Protein AF-A0A1B3WM74-F1 (afdb_monomer_lite)

Structure (mmCIF, N/CA/C/O backbone):
data_AF-A0A1B3WM74-F1
#
_entry.id   AF-A0A1B3WM74-F1
#
loop_
_atom_site.group_PDB
_atom_site.id
_atom_site.type_symbol
_atom_site.label_atom_id
_atom_site.label_alt_id
_atom_site.label_comp_id
_atom_site.label_asym_id
_atom_site.label_entity_id
_atom_site.label_seq_id
_atom_site.pdbx_PDB_ins_code
_atom_site.Cartn_x
_atom_site.Cartn_y
_atom_site.Cartn_z
_atom_site.occupancy
_atom_site.B_iso_or_equiv
_atom_site.auth_seq_id
_atom_site.auth_comp_id
_atom_site.auth_asym_id
_atom_site.auth_atom_id
_atom_site.pdbx_PDB_model_num
ATOM 1 N N . MET A 1 1 ? -15.294 32.396 21.008 1.00 38.84 1 MET A N 1
ATOM 2 C CA . MET A 1 1 ? -13.975 31.890 20.583 1.00 38.84 1 MET A CA 1
ATOM 3 C C . MET A 1 1 ? -13.279 31.345 21.816 1.00 38.84 1 MET A C 1
ATOM 5 O O . MET A 1 1 ? -12.857 32.145 22.638 1.00 38.84 1 MET A O 1
ATOM 9 N N . SER A 1 2 ? -13.245 30.025 21.987 1.00 45.03 2 SER A N 1
ATOM 10 C CA . SER A 1 2 ? -12.490 29.384 23.071 1.00 45.03 2 SER A CA 1
ATOM 11 C C . SER A 1 2 ? -11.031 29.234 22.641 1.00 45.03 2 SER A C 1
ATOM 13 O O . SER A 1 2 ? -10.764 28.888 21.490 1.00 45.03 2 SER A O 1
ATOM 15 N N . ASN A 1 3 ? -10.113 29.586 23.538 1.00 45.72 3 ASN A N 1
ATOM 16 C CA . ASN A 1 3 ? -8.674 29.625 23.302 1.00 45.72 3 ASN A CA 1
ATOM 17 C C . ASN A 1 3 ? -8.126 28.192 23.105 1.00 45.72 3 ASN A C 1
ATOM 19 O O . ASN A 1 3 ? -8.362 27.359 23.979 1.00 45.72 3 ASN A O 1
ATOM 23 N N . PRO A 1 4 ? -7.413 27.875 22.006 1.00 51.97 4 PRO A N 1
ATOM 24 C CA . PRO A 1 4 ? -6.897 26.524 21.741 1.00 51.97 4 PRO A CA 1
ATOM 25 C C . PRO A 1 4 ? -5.855 26.026 22.761 1.00 51.97 4 PRO A C 1
ATOM 27 O O . PRO A 1 4 ? -5.584 24.828 22.815 1.00 51.97 4 PRO A O 1
ATOM 30 N N . ASP A 1 5 ? -5.305 26.911 23.598 1.00 52.06 5 ASP A N 1
ATOM 31 C CA . ASP A 1 5 ? -4.321 26.534 24.620 1.00 52.06 5 ASP A CA 1
ATOM 32 C C . ASP A 1 5 ? -4.945 25.886 25.870 1.00 52.06 5 ASP A C 1
ATOM 34 O O . ASP A 1 5 ? -4.265 25.122 26.554 1.00 52.06 5 ASP A O 1
ATOM 38 N N . ASP A 1 6 ? -6.234 26.109 26.153 1.00 50.81 6 ASP A N 1
ATOM 39 C CA . ASP A 1 6 ? -6.876 25.621 27.390 1.00 50.81 6 ASP A CA 1
ATOM 40 C C . ASP A 1 6 ? -7.135 24.103 27.343 1.00 50.81 6 ASP A C 1
ATOM 42 O O . ASP A 1 6 ? -6.932 23.371 28.310 1.00 50.81 6 ASP A O 1
ATOM 46 N N . THR A 1 7 ? -7.442 23.583 26.151 1.00 49.72 7 THR A N 1
ATOM 47 C CA . THR A 1 7 ? -7.632 22.143 25.915 1.00 49.72 7 THR A CA 1
ATOM 48 C C . THR A 1 7 ? -6.342 21.328 26.039 1.00 49.72 7 THR A C 1
ATOM 50 O O . THR A 1 7 ? -6.391 20.108 26.162 1.00 49.72 7 THR A O 1
ATOM 53 N N . SER A 1 8 ? -5.170 21.966 25.991 1.00 46.38 8 SER A N 1
ATOM 54 C CA . SER A 1 8 ? -3.880 21.268 26.089 1.00 46.38 8 SER A CA 1
ATOM 55 C C . SER A 1 8 ? -3.457 20.982 27.535 1.00 46.38 8 SER A C 1
ATOM 57 O O . SER A 1 8 ? -2.720 20.028 27.787 1.00 46.38 8 SER A O 1
ATOM 59 N N . LEU A 1 9 ? -3.946 21.782 28.487 1.00 45.50 9 LEU A N 1
ATOM 60 C CA . LEU A 1 9 ? -3.628 21.650 29.908 1.00 45.50 9 LEU A CA 1
ATOM 61 C C . LEU A 1 9 ? -4.548 20.633 30.590 1.00 45.50 9 LEU A C 1
ATOM 63 O O . LEU A 1 9 ? -4.068 19.787 31.340 1.00 45.50 9 LEU A O 1
ATOM 67 N N . GLU A 1 10 ? -5.833 20.631 30.234 1.00 45.88 10 GLU A N 1
ATOM 68 C CA . GLU A 1 10 ? -6.819 19.670 30.745 1.00 45.88 10 GLU A CA 1
ATOM 69 C C . GLU A 1 10 ? -6.509 18.231 30.291 1.00 45.88 10 GLU A C 1
ATOM 71 O O . GLU A 1 10 ? -6.554 17.288 31.081 1.00 45.88 10 GLU A O 1
ATOM 76 N N . ASN A 1 11 ? -6.046 18.062 29.047 1.00 45.22 11 ASN A N 1
ATOM 77 C CA . ASN A 1 11 ? -5.602 16.759 28.545 1.00 45.22 11 ASN A CA 1
ATOM 78 C C . ASN A 1 11 ? -4.316 16.255 29.222 1.00 45.22 11 ASN A C 1
ATOM 80 O O . ASN A 1 11 ? -4.086 15.050 29.262 1.00 45.22 11 ASN A O 1
ATOM 84 N N . LYS A 1 12 ? -3.489 17.142 29.789 1.00 46.19 12 LYS A N 1
ATOM 85 C CA . LYS A 1 12 ? -2.247 16.764 30.481 1.00 46.19 12 LYS A CA 1
ATOM 86 C C . LYS A 1 12 ? -2.500 16.265 31.908 1.00 46.19 12 LYS A C 1
ATOM 88 O O . LYS A 1 12 ? -1.757 15.415 32.397 1.00 46.19 12 LYS A O 1
ATOM 93 N N . GLU A 1 13 ? -3.541 16.766 32.572 1.00 43.00 13 GLU A N 1
ATOM 94 C CA . GLU A 1 13 ? -3.947 16.284 33.898 1.00 43.00 13 GLU A CA 1
ATOM 95 C C . GLU A 1 13 ? -4.662 14.929 33.821 1.00 43.00 13 GLU A C 1
ATOM 97 O O . GLU A 1 13 ? -4.370 14.044 34.630 1.00 43.00 13 GLU A O 1
ATOM 102 N N . ILE A 1 14 ? -5.501 14.711 32.804 1.00 43.38 14 ILE A N 1
ATOM 103 C CA . ILE A 1 14 ? -6.187 13.425 32.584 1.00 43.38 14 ILE A CA 1
ATOM 104 C C . ILE A 1 14 ? -5.178 12.305 32.266 1.00 43.38 14 ILE A C 1
ATOM 106 O O . ILE A 1 14 ? -5.289 11.198 32.796 1.00 43.38 14 ILE A O 1
ATOM 110 N N . ASP A 1 15 ? -4.135 12.607 31.489 1.00 43.66 15 ASP A N 1
ATOM 111 C CA . ASP A 1 15 ? -3.072 11.652 31.136 1.00 43.66 15 ASP A CA 1
ATOM 112 C C . ASP A 1 15 ? -2.191 11.270 32.345 1.00 43.66 15 ASP A C 1
ATOM 114 O O . ASP A 1 15 ? -1.620 10.183 32.420 1.00 43.66 15 ASP A O 1
ATOM 118 N N . SER A 1 16 ? -2.125 12.141 33.359 1.00 46.03 16 SER A N 1
ATOM 119 C CA . SER A 1 16 ? -1.359 11.879 34.582 1.00 46.03 16 SER A CA 1
ATOM 120 C C . SER A 1 16 ? -2.060 10.926 35.557 1.00 46.03 16 SER A C 1
ATOM 122 O O . SER A 1 16 ? -1.373 10.222 36.302 1.00 46.03 16 SER A O 1
ATOM 124 N N . GLN A 1 17 ? -3.398 10.872 35.529 1.00 43.09 17 GLN A N 1
ATOM 125 C CA . GLN A 1 17 ? -4.204 9.990 36.380 1.00 43.09 17 GLN A CA 1
ATOM 126 C C . GLN A 1 17 ? -4.483 8.623 35.748 1.00 43.09 17 GLN A C 1
ATOM 128 O O . GLN A 1 17 ? -4.789 7.678 36.470 1.00 43.09 17 GLN A O 1
ATOM 133 N N . ASN A 1 18 ? -4.331 8.489 34.428 1.00 44.00 18 ASN A N 1
ATOM 134 C CA . ASN A 1 18 ? -4.555 7.231 33.717 1.00 44.00 18 ASN A CA 1
ATOM 135 C C . ASN A 1 18 ? -3.256 6.470 33.400 1.00 44.00 18 ASN A C 1
ATOM 137 O O . ASN A 1 18 ? -3.197 5.710 32.432 1.00 44.00 18 ASN A O 1
ATOM 141 N N . ARG A 1 19 ? -2.205 6.651 34.216 1.00 41.62 19 ARG A N 1
ATOM 142 C CA . ARG A 1 19 ? -1.021 5.787 34.155 1.00 41.62 19 ARG A CA 1
ATOM 143 C C . ARG A 1 19 ? -1.428 4.373 34.541 1.00 41.62 19 ARG A C 1
ATOM 145 O O . ARG A 1 19 ? -1.482 4.010 35.714 1.00 41.62 19 ARG A O 1
ATOM 152 N N . ILE A 1 20 ? -1.696 3.563 33.529 1.00 49.16 20 ILE A N 1
ATOM 153 C CA . ILE A 1 20 ? -1.622 2.115 33.63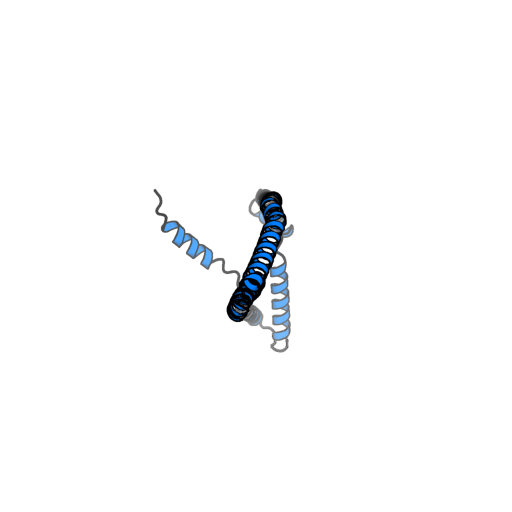9 1.00 49.16 20 ILE A CA 1
ATOM 154 C C . ILE A 1 20 ? -0.220 1.825 34.192 1.00 49.16 20 ILE A C 1
ATOM 156 O O . ILE A 1 20 ? 0.774 2.229 33.601 1.00 49.16 20 ILE A O 1
ATOM 160 N N . PHE A 1 21 ? -0.144 1.238 35.391 1.00 48.78 21 PHE A N 1
ATOM 161 C CA . PHE A 1 21 ? 1.123 0.931 36.062 1.00 48.78 21 PHE A CA 1
ATOM 162 C C . PHE A 1 21 ? 1.968 0.029 35.149 1.00 48.78 21 PHE A C 1
ATOM 164 O O . PHE A 1 21 ? 1.698 -1.166 35.054 1.00 48.78 21 PHE A O 1
ATOM 171 N N . ASP A 1 22 ? 2.931 0.588 34.426 1.00 54.16 22 ASP A N 1
ATOM 172 C CA . ASP A 1 22 ? 3.646 -0.104 33.343 1.00 54.16 22 ASP A CA 1
ATOM 173 C C . ASP A 1 22 ? 4.976 -0.727 33.789 1.00 54.16 22 ASP A C 1
ATOM 175 O O . ASP A 1 22 ? 5.693 -1.298 32.970 1.00 54.16 22 ASP A O 1
ATOM 179 N N . SER A 1 23 ? 5.324 -0.655 35.079 1.00 58.09 23 SER A N 1
ATOM 180 C CA . SER A 1 23 ? 6.589 -1.196 35.577 1.00 58.09 23 SER A CA 1
ATOM 181 C C . SER A 1 23 ? 6.401 -2.435 36.460 1.00 58.09 23 SER A C 1
ATOM 183 O O . SER A 1 23 ? 5.733 -2.406 37.495 1.00 58.09 23 SER A O 1
ATOM 185 N N . ASP A 1 24 ? 7.061 -3.534 36.081 1.00 58.72 24 ASP A N 1
ATOM 186 C CA . ASP A 1 24 ? 7.192 -4.753 36.899 1.00 58.72 24 ASP A CA 1
ATOM 187 C C . ASP A 1 24 ? 7.786 -4.446 38.294 1.00 58.72 24 ASP A C 1
ATOM 189 O O . ASP A 1 24 ? 7.518 -5.134 39.285 1.00 58.72 24 ASP A O 1
ATOM 193 N N . THR A 1 25 ? 8.557 -3.359 38.383 1.00 59.78 25 THR A N 1
ATOM 194 C CA . THR A 1 25 ? 9.158 -2.814 39.604 1.00 59.78 25 THR A CA 1
ATOM 195 C C . THR A 1 25 ? 8.114 -2.289 40.594 1.00 59.78 25 THR A C 1
ATOM 197 O O . THR A 1 25 ? 8.196 -2.597 41.781 1.00 59.78 25 THR A O 1
ATOM 200 N N . GLU A 1 26 ? 7.107 -1.541 40.136 1.00 65.12 26 GLU A N 1
ATOM 201 C CA . GLU A 1 26 ? 6.043 -1.009 41.004 1.00 65.12 26 GLU A CA 1
ATOM 202 C C . GLU A 1 26 ? 5.050 -2.098 41.431 1.00 65.12 26 GLU A C 1
ATOM 204 O O . GLU A 1 26 ? 4.520 -2.058 42.539 1.00 65.12 26 GLU A O 1
ATOM 209 N N . LEU A 1 27 ? 4.843 -3.121 40.595 1.00 60.53 27 LEU A N 1
ATOM 210 C CA . LEU A 1 27 ? 4.038 -4.295 40.954 1.00 60.53 27 LEU A CA 1
ATOM 211 C C . LEU A 1 27 ? 4.694 -5.130 42.051 1.00 60.53 27 LEU A C 1
ATOM 213 O O . LEU A 1 27 ? 4.004 -5.626 42.941 1.00 60.53 27 LEU A O 1
ATOM 217 N N . SER A 1 28 ? 6.020 -5.256 42.003 1.00 63.22 28 SER A N 1
ATOM 218 C CA . SER A 1 28 ? 6.793 -5.925 43.049 1.00 63.22 28 SER A CA 1
ATOM 219 C C . SER A 1 28 ? 6.679 -5.167 44.374 1.00 63.22 28 SER A C 1
ATOM 221 O O . SER A 1 28 ? 6.413 -5.778 45.403 1.00 63.22 28 SER A O 1
ATOM 223 N N . GLN A 1 29 ? 6.761 -3.832 44.333 1.00 68.12 29 GLN A N 1
ATOM 224 C CA . GLN A 1 29 ? 6.599 -2.970 45.510 1.00 68.12 29 GLN A CA 1
ATOM 225 C C . GLN A 1 29 ? 5.179 -3.019 46.090 1.00 68.12 29 GLN A C 1
ATOM 227 O O . GLN A 1 29 ? 5.012 -3.061 47.306 1.00 68.12 29 GLN A O 1
ATOM 232 N N . LEU A 1 30 ? 4.148 -3.054 45.240 1.00 67.50 30 LEU A N 1
ATOM 233 C CA . LEU A 1 30 ? 2.757 -3.144 45.687 1.00 67.50 30 LEU A CA 1
ATOM 234 C C . LEU A 1 30 ? 2.428 -4.531 46.256 1.00 67.50 30 LEU A C 1
ATOM 236 O O . LEU A 1 30 ? 1.766 -4.632 47.287 1.00 67.50 30 LEU A O 1
ATOM 240 N N . ALA A 1 31 ? 2.905 -5.601 45.614 1.00 64.94 31 ALA A N 1
ATOM 241 C CA . ALA A 1 31 ? 2.748 -6.961 46.121 1.00 64.94 31 ALA A CA 1
ATOM 242 C C . ALA A 1 31 ? 3.469 -7.139 47.464 1.00 64.94 31 ALA A C 1
ATOM 244 O O . ALA A 1 31 ? 2.931 -7.774 48.369 1.00 64.94 31 ALA A O 1
ATOM 245 N N . GLU A 1 32 ? 4.651 -6.543 47.616 1.00 66.31 32 GLU A N 1
ATOM 246 C CA . GLU A 1 32 ? 5.403 -6.554 48.867 1.00 66.31 32 GLU A CA 1
ATOM 247 C C . GLU A 1 32 ? 4.691 -5.763 49.973 1.00 66.31 32 GLU A C 1
ATOM 249 O O . GLU A 1 32 ? 4.545 -6.287 51.075 1.00 66.31 32 GLU A O 1
ATOM 254 N N . ALA A 1 33 ? 4.145 -4.579 49.666 1.00 69.81 33 ALA A N 1
ATOM 255 C CA . ALA A 1 33 ? 3.369 -3.773 50.612 1.00 69.81 33 ALA A CA 1
ATOM 256 C C . ALA A 1 33 ? 2.083 -4.477 51.092 1.00 69.81 33 ALA A C 1
ATOM 258 O O . ALA A 1 33 ? 1.760 -4.430 52.276 1.00 69.81 33 ALA A O 1
ATOM 259 N N . ILE A 1 34 ? 1.371 -5.177 50.200 1.00 67.12 34 ILE A N 1
ATOM 260 C CA . ILE A 1 34 ? 0.170 -5.956 50.558 1.00 67.12 34 ILE A CA 1
ATOM 261 C C . ILE A 1 34 ? 0.531 -7.145 51.457 1.00 67.12 34 ILE A C 1
ATOM 263 O O . ILE A 1 34 ? -0.213 -7.488 52.372 1.00 67.12 34 ILE A O 1
ATOM 267 N N . VAL A 1 35 ? 1.663 -7.801 51.193 1.00 65.75 35 VAL A N 1
ATOM 268 C CA . VAL A 1 35 ? 2.104 -8.974 51.958 1.00 65.75 35 VAL A CA 1
ATOM 269 C C . VAL A 1 35 ? 2.649 -8.589 53.341 1.00 65.75 35 VAL A C 1
ATOM 271 O O . VAL A 1 35 ? 2.560 -9.404 54.259 1.00 65.75 35 VAL A O 1
ATOM 274 N N . ASP A 1 36 ? 3.167 -7.369 53.506 1.00 64.88 36 ASP A N 1
ATOM 275 C CA . ASP A 1 36 ? 3.619 -6.826 54.796 1.00 64.88 36 ASP A CA 1
ATOM 276 C C . ASP A 1 36 ? 2.451 -6.483 55.739 1.00 64.88 36 ASP A C 1
ATOM 278 O O . ASP A 1 36 ? 2.521 -6.774 56.930 1.00 64.88 36 ASP A O 1
ATOM 282 N N . ASP A 1 37 ? 1.341 -5.959 55.205 1.00 64.62 37 ASP A N 1
ATOM 283 C CA . ASP A 1 37 ? 0.141 -5.589 55.983 1.00 64.62 37 ASP A CA 1
ATOM 284 C C . ASP A 1 37 ? -0.650 -6.812 56.509 1.00 64.62 37 ASP A C 1
ATOM 286 O O . ASP A 1 37 ? -1.487 -6.705 57.402 1.00 64.62 37 ASP A O 1
ATOM 290 N N . LEU A 1 38 ? -0.370 -8.011 55.979 1.00 63.91 38 LEU A N 1
ATOM 291 C CA . LEU A 1 38 ? -1.058 -9.268 56.311 1.00 63.91 38 LEU A CA 1
ATOM 292 C C . LEU A 1 38 ? -0.345 -10.133 57.378 1.00 63.91 38 LEU A C 1
ATOM 294 O O . LEU A 1 38 ? -0.780 -11.263 57.607 1.00 63.91 38 LEU A O 1
ATOM 298 N N . ASP A 1 39 ? 0.728 -9.632 58.006 1.00 58.22 39 ASP A N 1
ATOM 299 C CA . ASP A 1 39 ? 1.503 -10.279 59.091 1.00 58.22 39 ASP A CA 1
ATOM 300 C C . ASP A 1 39 ? 1.817 -11.772 58.826 1.00 58.22 39 ASP A C 1
ATOM 302 O O . ASP A 1 39 ? 1.587 -12.672 59.639 1.00 58.22 39 ASP A O 1
ATOM 306 N N . ILE A 1 40 ? 2.279 -12.067 57.605 1.00 58.19 40 ILE A N 1
ATOM 307 C CA . ILE A 1 40 ? 2.492 -13.440 57.129 1.00 58.19 40 ILE A CA 1
ATOM 308 C C . ILE A 1 40 ? 3.902 -13.919 57.526 1.00 58.19 40 ILE A C 1
ATOM 310 O O . ILE A 1 40 ? 4.879 -13.246 57.189 1.00 58.19 40 ILE A O 1
ATOM 314 N N . PRO A 1 41 ? 4.059 -15.103 58.160 1.00 56.47 41 PRO A N 1
ATOM 315 C CA . PRO A 1 41 ? 5.367 -15.624 58.552 1.00 56.47 41 PRO A CA 1
ATOM 316 C C . PRO A 1 41 ? 6.336 -15.744 57.363 1.00 56.47 41 PRO A C 1
ATOM 318 O O . PRO A 1 41 ? 6.005 -16.271 56.295 1.00 56.47 41 PRO A O 1
ATOM 321 N N . THR A 1 42 ? 7.559 -15.259 57.589 1.00 57.00 42 THR A N 1
ATOM 322 C CA . THR A 1 42 ? 8.597 -14.919 56.598 1.00 57.00 42 THR A CA 1
ATOM 323 C C . THR A 1 42 ? 8.999 -16.068 55.666 1.00 57.00 42 THR A C 1
ATOM 325 O O . THR A 1 42 ? 9.477 -15.829 54.560 1.00 57.00 42 THR A O 1
ATOM 328 N N . GLU A 1 43 ? 8.760 -17.318 56.062 1.00 57.97 43 GLU A N 1
ATOM 329 C CA . GLU A 1 43 ? 9.165 -18.520 55.320 1.00 57.97 43 GLU A CA 1
ATOM 330 C C . GLU A 1 43 ? 8.335 -18.760 54.039 1.00 57.97 43 GLU A C 1
ATOM 332 O O . GLU A 1 43 ? 8.796 -19.428 53.117 1.00 57.97 43 GLU A O 1
ATOM 337 N N . SER A 1 44 ? 7.142 -18.155 53.929 1.00 60.03 44 SER A N 1
ATOM 338 C CA . SER A 1 44 ? 6.245 -18.281 52.761 1.00 60.03 44 SER A CA 1
ATOM 339 C C . SER A 1 44 ? 6.017 -16.954 52.013 1.00 60.03 44 SER A C 1
ATOM 341 O O . SER A 1 44 ? 5.247 -16.899 51.053 1.00 60.03 44 SER A O 1
ATOM 343 N N . LYS A 1 45 ? 6.709 -15.873 52.409 1.00 62.94 45 LYS A N 1
ATOM 344 C CA . LYS A 1 45 ? 6.514 -14.517 51.859 1.00 62.94 45 LYS A CA 1
ATOM 345 C C . LYS A 1 45 ? 6.750 -14.478 50.343 1.00 62.94 45 LYS A C 1
ATOM 347 O O . LYS A 1 45 ? 5.872 -14.071 49.588 1.00 62.94 45 LYS A O 1
ATOM 352 N N . ASN A 1 46 ? 7.879 -15.025 49.889 1.00 66.06 46 ASN A N 1
ATOM 353 C CA . ASN A 1 46 ? 8.277 -15.005 48.475 1.00 66.06 46 ASN A CA 1
ATOM 354 C C . ASN A 1 46 ? 7.363 -15.860 47.580 1.00 66.06 46 ASN A C 1
ATOM 356 O O . ASN A 1 46 ? 7.021 -15.447 46.477 1.00 66.06 46 ASN A O 1
ATOM 360 N N . GLN A 1 47 ? 6.894 -17.014 48.070 1.00 67.62 47 GLN A N 1
ATOM 361 C CA . GLN A 1 47 ? 5.959 -17.873 47.327 1.00 67.62 47 GLN A CA 1
ATOM 362 C C . GLN A 1 47 ? 4.587 -17.212 47.151 1.00 67.62 47 GLN A C 1
ATOM 364 O O . GLN A 1 47 ? 3.937 -17.365 46.117 1.00 67.62 47 GLN A O 1
ATOM 369 N N . LYS A 1 48 ? 4.139 -16.458 48.159 1.00 67.25 48 LYS A N 1
ATOM 370 C CA . LYS A 1 48 ? 2.860 -15.748 48.113 1.00 67.25 48 LYS A CA 1
ATOM 371 C C . LYS A 1 48 ? 2.937 -14.486 47.262 1.00 67.25 48 LYS A C 1
ATOM 373 O O . LYS A 1 48 ? 1.998 -14.222 46.519 1.00 67.25 48 LYS A O 1
ATOM 378 N N . ILE A 1 49 ? 4.064 -13.771 47.292 1.00 67.25 49 ILE A N 1
ATOM 379 C CA . ILE A 1 49 ? 4.349 -12.662 46.369 1.00 67.25 49 ILE A CA 1
ATOM 380 C C . ILE A 1 49 ? 4.279 -13.160 44.919 1.00 67.25 49 ILE A C 1
ATOM 382 O O . ILE A 1 49 ? 3.577 -12.561 44.107 1.00 67.25 49 ILE A O 1
ATOM 386 N N . GLU A 1 50 ? 4.886 -14.308 44.602 1.00 68.25 50 GLU A N 1
ATOM 387 C CA . GLU A 1 50 ? 4.772 -14.911 43.266 1.00 68.25 50 GLU A CA 1
ATOM 388 C C . GLU A 1 50 ? 3.326 -15.277 42.896 1.00 68.25 50 GLU A C 1
ATOM 390 O O . GLU A 1 50 ? 2.898 -15.035 41.767 1.00 68.25 50 GLU A O 1
ATOM 395 N N . GLN A 1 51 ? 2.536 -15.821 43.830 1.00 68.50 51 GLN A N 1
ATOM 396 C CA . GLN A 1 51 ? 1.116 -16.113 43.589 1.00 68.50 51 GLN A CA 1
ATOM 397 C C . GLN A 1 51 ? 0.283 -14.848 43.353 1.00 68.50 51 GLN A C 1
ATOM 399 O O . GLN A 1 51 ? -0.591 -14.847 42.481 1.00 68.50 51 GLN A O 1
ATOM 404 N N . VAL A 1 52 ? 0.553 -13.773 44.093 1.00 68.81 52 VAL A N 1
ATOM 405 C CA . VAL A 1 52 ? -0.113 -12.476 43.928 1.00 68.81 52 VAL A CA 1
ATOM 406 C C . VAL A 1 52 ? 0.258 -11.867 42.578 1.00 68.81 52 VAL A C 1
ATOM 408 O O . VAL A 1 52 ? -0.637 -11.515 41.814 1.00 68.81 52 VAL A O 1
ATOM 411 N N . ILE A 1 53 ? 1.542 -11.853 42.210 1.00 67.75 53 ILE A N 1
ATOM 412 C CA . ILE A 1 53 ? 2.010 -11.380 40.896 1.00 67.75 53 ILE A CA 1
ATOM 413 C C . ILE A 1 53 ? 1.401 -12.220 39.764 1.00 67.75 53 ILE A C 1
ATOM 415 O O . ILE A 1 53 ? 0.945 -11.676 38.756 1.00 67.75 53 ILE A O 1
ATOM 419 N N . ARG A 1 54 ? 1.308 -13.544 39.927 1.00 64.62 54 ARG A N 1
ATOM 420 C CA . ARG A 1 54 ? 0.652 -14.431 38.954 1.00 64.62 54 ARG A CA 1
ATOM 421 C C . ARG A 1 54 ? -0.844 -14.140 38.824 1.00 64.62 54 ARG A C 1
ATOM 423 O O . ARG A 1 54 ? -1.377 -14.145 37.722 1.00 64.62 54 ARG A O 1
ATOM 430 N N . THR A 1 55 ? -1.523 -13.855 39.929 1.00 62.19 55 THR A N 1
ATOM 431 C CA . THR A 1 55 ? -2.960 -13.541 39.925 1.00 62.19 55 THR A CA 1
ATOM 432 C C . THR A 1 55 ? -3.229 -12.165 39.303 1.00 62.19 55 THR A C 1
ATOM 434 O O . THR A 1 55 ? -4.150 -12.020 38.501 1.00 62.19 55 THR A O 1
ATOM 437 N N . LEU A 1 56 ? -2.382 -11.174 39.598 1.00 62.22 56 LEU A N 1
ATOM 438 C CA . LEU A 1 56 ? -2.458 -9.817 39.044 1.00 62.22 56 LEU A CA 1
ATOM 439 C C . LEU A 1 56 ? -2.067 -9.753 37.557 1.00 62.22 56 LEU A C 1
ATOM 441 O O . LEU A 1 56 ? -2.640 -8.981 36.789 1.00 62.22 56 LEU A O 1
ATOM 445 N N . SER A 1 57 ? -1.115 -10.578 37.117 1.00 59.59 57 SER A N 1
ATOM 446 C CA . SER A 1 57 ? -0.754 -10.676 35.694 1.00 59.59 57 SER A CA 1
ATOM 447 C C . SER A 1 57 ? -1.853 -11.350 34.866 1.00 59.59 57 SER A C 1
ATOM 449 O O . SER A 1 57 ? -2.118 -10.916 33.745 1.00 59.59 57 SER A O 1
ATOM 451 N N . VAL A 1 58 ? -2.553 -12.345 35.424 1.00 60.12 58 VAL A N 1
ATOM 452 C CA . VAL A 1 58 ? -3.704 -12.991 34.768 1.00 60.12 58 VAL A CA 1
ATOM 453 C C . VAL A 1 58 ? -4.895 -12.034 34.641 1.00 60.12 58 VAL A C 1
ATOM 455 O O . VAL A 1 58 ? -5.533 -12.008 33.588 1.00 60.12 58 VAL A O 1
ATOM 458 N N . SER A 1 59 ? -5.178 -11.199 35.648 1.00 57.47 59 SER A N 1
ATOM 459 C CA . SER A 1 59 ? -6.293 -10.239 35.580 1.00 57.47 59 SER A CA 1
ATOM 460 C C . SER A 1 59 ? -6.074 -9.126 34.545 1.00 57.47 59 SER A C 1
ATOM 462 O O . SER A 1 59 ? -7.031 -8.715 33.888 1.00 57.47 59 SER A O 1
ATOM 464 N N . ARG A 1 60 ? -4.823 -8.698 34.305 1.00 52.56 60 ARG A N 1
ATOM 465 C CA . ARG A 1 60 ? -4.486 -7.734 33.235 1.00 52.56 60 ARG A CA 1
ATOM 466 C C . ARG A 1 60 ? -4.720 -8.260 31.823 1.00 52.56 60 ARG A C 1
ATOM 468 O O . ARG A 1 60 ? -5.053 -7.488 30.929 1.00 52.56 60 ARG A O 1
ATOM 475 N N . GLN A 1 61 ? -4.542 -9.558 31.598 1.00 51.41 61 GLN A N 1
ATOM 476 C CA . GLN A 1 61 ? -4.639 -10.135 30.254 1.00 51.41 61 GLN A CA 1
ATOM 477 C C . GLN A 1 61 ? -6.085 -10.250 29.740 1.00 51.41 61 GLN A C 1
ATOM 479 O O . GLN A 1 61 ? -6.289 -10.488 28.549 1.00 51.41 61 GLN A O 1
ATOM 484 N N . LEU A 1 62 ? -7.087 -10.064 30.605 1.00 52.50 62 LEU A N 1
ATOM 485 C CA . LEU A 1 62 ? -8.477 -10.431 30.321 1.00 52.50 62 LEU A CA 1
ATOM 486 C C . LEU A 1 62 ? -9.336 -9.331 29.682 1.00 52.50 62 LEU A C 1
ATOM 488 O O . LEU A 1 62 ? -10.425 -9.634 29.199 1.00 52.50 62 LEU A O 1
ATOM 492 N N . ILE A 1 63 ? -8.866 -8.086 29.585 1.00 55.53 63 ILE A N 1
ATOM 493 C CA . ILE A 1 63 ? -9.673 -6.994 29.013 1.00 55.53 63 ILE A CA 1
ATOM 494 C C . ILE A 1 63 ? -9.167 -6.640 27.612 1.00 55.53 63 ILE A C 1
ATOM 496 O O . ILE A 1 63 ? -8.705 -5.541 27.331 1.00 55.53 63 ILE A O 1
ATOM 500 N N . LYS A 1 64 ? -9.243 -7.623 26.712 1.00 59.72 64 LYS A N 1
ATOM 501 C CA . LYS A 1 64 ? -9.137 -7.430 25.252 1.00 59.72 64 LYS A CA 1
ATOM 502 C C . LYS A 1 64 ? -10.488 -7.605 24.553 1.00 59.72 64 LYS A C 1
ATOM 504 O O . LYS A 1 64 ? -10.545 -7.880 23.359 1.00 59.72 64 LYS A O 1
ATOM 509 N N . SER A 1 65 ? -11.575 -7.503 25.311 1.00 68.81 65 SER A N 1
ATOM 510 C CA . SER A 1 65 ? -12.935 -7.653 24.805 1.00 68.81 65 SER A CA 1
ATOM 511 C C . SER A 1 65 ? -13.597 -6.278 24.698 1.00 68.81 65 SER A C 1
ATOM 513 O O . SER A 1 65 ? -13.504 -5.503 25.650 1.00 68.81 65 SER A O 1
ATOM 515 N N . PRO A 1 66 ? -14.290 -5.966 23.585 1.00 73.62 66 PRO A N 1
ATOM 516 C CA . PRO A 1 66 ? -15.046 -4.721 23.438 1.00 73.62 66 PRO A CA 1
ATOM 517 C C . PRO A 1 66 ? -16.227 -4.631 24.415 1.00 73.62 66 PRO A C 1
ATOM 519 O O . PRO A 1 66 ? -16.784 -3.556 24.603 1.00 73.62 66 PRO A O 1
ATOM 522 N N . VAL A 1 67 ? -16.606 -5.752 25.037 1.00 81.50 67 VAL A N 1
ATOM 523 C CA . VAL A 1 67 ? -17.699 -5.848 26.005 1.00 81.50 67 VAL A CA 1
ATOM 524 C C . VAL A 1 67 ? -17.140 -6.335 27.347 1.00 81.50 67 VAL A C 1
ATOM 526 O O . VAL A 1 67 ? -16.377 -7.311 27.352 1.00 81.50 67 VAL A O 1
ATOM 529 N N . PRO A 1 68 ? -17.498 -5.693 28.475 1.00 82.38 68 PRO A N 1
ATOM 530 C CA . PRO A 1 68 ? -17.064 -6.131 29.796 1.00 82.38 68 PRO A CA 1
ATOM 531 C C . PRO A 1 68 ? -17.676 -7.493 30.173 1.00 82.38 68 PRO A C 1
ATOM 533 O O . PRO A 1 68 ? -18.709 -7.885 29.624 1.00 82.38 68 PRO A O 1
ATOM 536 N N . PRO A 1 69 ? -17.075 -8.220 31.129 1.00 84.00 69 PRO A N 1
ATOM 537 C CA . PRO A 1 69 ? -17.627 -9.474 31.626 1.00 84.00 69 PRO A CA 1
ATOM 538 C C . PRO A 1 69 ? -19.065 -9.325 32.167 1.00 84.00 69 PRO A C 1
ATOM 540 O O . PRO A 1 69 ? -19.422 -8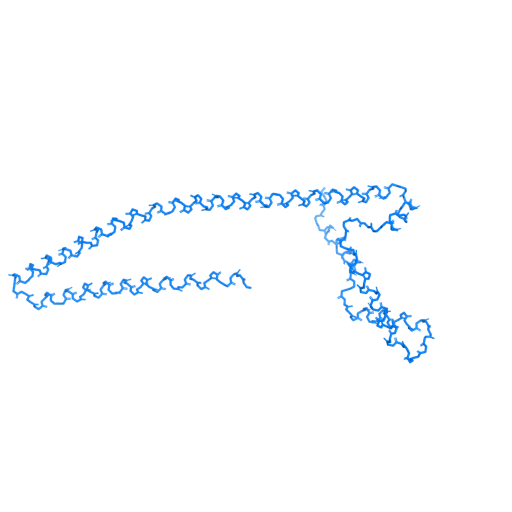.261 32.684 1.00 84.00 69 PRO A O 1
ATOM 543 N N . PRO A 1 70 ? -19.884 -10.394 32.125 1.00 83.69 70 PRO A N 1
ATOM 544 C CA . PRO A 1 70 ? -21.272 -10.364 32.600 1.00 83.69 70 PRO A CA 1
ATOM 545 C C . PRO A 1 70 ? -21.417 -9.912 34.057 1.00 83.69 70 PRO A C 1
ATOM 547 O O . PRO A 1 70 ? -22.327 -9.148 34.376 1.00 83.69 70 PRO A O 1
ATOM 550 N N . ASP A 1 71 ? -20.486 -10.325 34.919 1.00 84.00 71 ASP A N 1
ATOM 551 C CA . ASP A 1 71 ? -20.485 -9.976 36.343 1.00 84.00 71 ASP A CA 1
ATOM 552 C C . ASP A 1 71 ? -20.370 -8.458 36.557 1.00 84.00 71 ASP A C 1
ATOM 554 O O . ASP A 1 71 ? -20.974 -7.897 37.469 1.00 84.00 71 ASP A O 1
ATOM 558 N N . TRP A 1 72 ? -19.648 -7.761 35.675 1.00 84.50 72 TRP A N 1
ATOM 559 C CA . TRP A 1 72 ? -19.501 -6.306 35.738 1.00 84.50 72 TRP A CA 1
ATOM 560 C C . TRP A 1 72 ? -20.748 -5.598 35.218 1.00 84.50 72 TRP A C 1
ATOM 562 O O . TRP A 1 72 ? -21.172 -4.601 35.795 1.00 84.50 72 TRP A O 1
ATOM 572 N N . LEU A 1 73 ? -21.380 -6.130 34.166 1.00 85.81 73 LEU A N 1
ATOM 573 C CA . LEU A 1 73 ? -22.655 -5.610 33.660 1.00 85.81 73 LEU A CA 1
ATOM 574 C C . LEU A 1 73 ? -23.753 -5.670 34.730 1.00 85.81 73 LEU A C 1
ATOM 576 O O . LEU A 1 73 ? -24.560 -4.744 34.819 1.00 85.81 73 LEU A O 1
ATOM 580 N N . ALA A 1 74 ? -23.763 -6.712 35.567 1.00 86.62 74 ALA A N 1
ATOM 581 C CA . ALA A 1 74 ? -24.668 -6.795 36.710 1.00 86.62 74 ALA A CA 1
ATOM 582 C C . ALA A 1 74 ? -24.418 -5.656 37.716 1.00 86.62 74 ALA A C 1
ATOM 584 O O . ALA A 1 74 ? -25.363 -4.956 38.073 1.00 86.62 74 ALA A O 1
ATOM 585 N N . GLY A 1 75 ? -23.156 -5.393 38.075 1.00 87.62 75 GLY A N 1
ATOM 586 C CA . GLY A 1 75 ? -22.791 -4.275 38.957 1.00 87.62 75 GLY A CA 1
ATOM 587 C C . GLY A 1 75 ? -23.121 -2.895 38.371 1.00 87.62 75 GLY A C 1
ATOM 588 O O . GLY A 1 75 ? -23.639 -2.027 39.069 1.00 87.62 75 GLY A O 1
ATOM 589 N N . TYR A 1 76 ? -22.917 -2.689 37.065 1.00 87.62 76 TYR A N 1
ATOM 590 C CA . TYR A 1 76 ? -23.304 -1.435 36.405 1.00 87.62 76 TYR A CA 1
ATOM 591 C C . TYR A 1 76 ? -24.817 -1.197 36.439 1.00 87.62 76 TYR A C 1
ATOM 593 O O . TYR A 1 76 ? -25.244 -0.054 36.588 1.00 87.62 76 TYR A O 1
ATOM 601 N N . LYS A 1 77 ? -25.626 -2.262 36.347 1.00 90.69 77 LYS A N 1
ATOM 602 C CA . LYS A 1 77 ? -27.092 -2.183 36.432 1.00 90.69 77 LYS A CA 1
ATOM 603 C C . LYS A 1 77 ? -27.581 -1.714 37.804 1.00 90.69 77 LYS A C 1
ATOM 605 O O . LYS A 1 77 ? -28.615 -1.052 37.878 1.00 90.69 77 LYS A O 1
ATOM 610 N N . GLU A 1 78 ? -26.867 -2.073 38.869 1.00 91.06 78 GLU A N 1
ATOM 611 C CA . GLU A 1 78 ? -27.192 -1.658 40.240 1.00 91.06 78 GLU A CA 1
ATOM 612 C C . GLU A 1 78 ? -26.964 -0.156 40.452 1.00 91.06 78 GLU A C 1
ATOM 614 O O . GLU A 1 78 ? -27.734 0.484 41.165 1.00 91.06 78 GLU A O 1
ATOM 619 N N . VAL A 1 79 ? -25.948 0.416 39.796 1.00 91.50 79 VAL A N 1
ATOM 620 C CA . VAL A 1 79 ? -25.650 1.858 39.842 1.00 91.50 79 VAL A CA 1
ATOM 621 C C . VAL A 1 79 ? -26.586 2.650 38.926 1.00 91.50 79 VAL A C 1
ATOM 623 O O . VAL A 1 79 ? -27.174 3.649 39.337 1.00 91.50 79 VAL A O 1
ATOM 626 N N . GLU A 1 80 ? -26.736 2.205 37.679 1.00 90.19 80 GLU A N 1
ATOM 627 C CA . GLU A 1 80 ? -27.611 2.812 36.679 1.00 90.19 80 GLU A CA 1
ATOM 628 C C . GLU A 1 80 ? -28.293 1.692 35.871 1.00 90.19 80 GLU A C 1
ATOM 630 O O . GLU A 1 80 ? -27.633 1.005 35.087 1.00 90.19 80 GLU A O 1
ATOM 635 N N . PRO A 1 81 ? -29.627 1.528 35.962 1.00 90.88 81 PRO A N 1
ATOM 636 C CA . PRO A 1 81 ? -30.334 0.436 35.288 1.00 90.88 81 PRO A CA 1
ATOM 637 C C 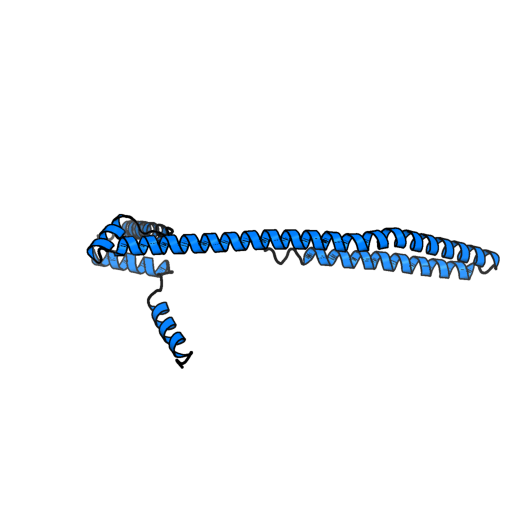. PRO A 1 81 ? -30.121 0.370 33.766 1.00 90.88 81 PRO A C 1
ATOM 639 O O . PRO A 1 81 ? -30.233 -0.703 33.176 1.00 90.88 81 PRO A O 1
ATOM 642 N N . THR A 1 82 ? -29.819 1.508 33.129 1.00 93.19 82 THR A N 1
ATOM 643 C CA . THR A 1 82 ? -29.588 1.655 31.682 1.00 93.19 82 THR A CA 1
ATOM 644 C C . THR A 1 82 ? -28.127 1.517 31.253 1.00 93.19 82 THR A C 1
ATOM 646 O O . THR A 1 82 ? -27.860 1.451 30.049 1.00 93.19 82 THR A O 1
ATOM 649 N N . ALA A 1 83 ? -27.174 1.456 32.188 1.00 91.44 83 ALA A N 1
ATOM 650 C CA . ALA A 1 83 ? -25.750 1.392 31.864 1.00 91.44 83 ALA A CA 1
ATOM 651 C C . ALA A 1 83 ? -25.348 0.160 31.030 1.00 91.44 83 ALA A C 1
ATOM 653 O O . ALA A 1 83 ? -24.631 0.354 30.046 1.00 91.44 83 ALA A O 1
ATOM 654 N N . PRO A 1 84 ? -25.825 -1.072 31.313 1.00 91.56 84 PRO A N 1
ATOM 655 C CA . PRO A 1 84 ? -25.453 -2.244 30.514 1.00 91.56 84 PRO A CA 1
ATOM 656 C C . PRO A 1 84 ? -25.792 -2.076 29.029 1.00 91.56 84 PRO A C 1
ATOM 658 O O . PRO A 1 84 ? -24.959 -2.314 28.158 1.00 91.56 84 PRO A O 1
ATOM 661 N N . GLU A 1 85 ? -26.994 -1.572 28.746 1.00 91.75 85 GLU A N 1
ATOM 662 C CA . GLU A 1 85 ? -27.485 -1.342 27.388 1.00 91.75 85 GLU A CA 1
ATOM 663 C C . GLU A 1 85 ? -26.660 -0.278 26.649 1.00 91.75 85 GLU A C 1
ATOM 665 O O . GLU A 1 85 ? -26.416 -0.386 25.446 1.00 91.75 85 GLU A O 1
ATOM 670 N N . ARG A 1 86 ? -26.231 0.770 27.367 1.00 92.62 86 ARG A N 1
ATOM 671 C CA . ARG A 1 86 ? -25.383 1.842 26.824 1.00 92.62 86 ARG A CA 1
ATOM 672 C C . ARG A 1 86 ? -23.979 1.337 26.512 1.00 92.62 86 ARG A C 1
ATOM 674 O O . ARG A 1 86 ? -23.448 1.684 25.461 1.00 92.62 86 ARG A O 1
ATOM 681 N N . ILE A 1 87 ? -23.403 0.511 27.384 1.00 90.94 87 ILE A N 1
ATOM 682 C CA . ILE A 1 87 ? -22.072 -0.080 27.190 1.00 90.94 87 ILE A CA 1
ATOM 683 C C . ILE A 1 87 ? -22.075 -1.027 25.987 1.00 90.94 87 ILE A C 1
ATOM 685 O O . ILE A 1 87 ? -21.188 -0.942 25.141 1.00 90.94 87 ILE A O 1
ATOM 689 N N . LEU A 1 88 ? -23.096 -1.880 25.863 1.00 91.19 88 LEU A N 1
ATOM 690 C CA . LEU A 1 88 ? -23.243 -2.768 24.707 1.00 91.19 88 LEU A CA 1
ATOM 691 C C . LEU A 1 88 ? -23.383 -1.979 23.401 1.00 91.19 88 LEU A C 1
ATOM 693 O O . LEU A 1 88 ? -22.705 -2.293 22.426 1.00 91.19 88 LEU A O 1
ATOM 697 N N . ARG A 1 89 ? -24.185 -0.906 23.397 1.00 92.56 89 ARG A N 1
ATOM 698 C CA . ARG A 1 89 ? -24.296 -0.008 22.236 1.00 92.56 89 ARG A CA 1
ATOM 699 C C . ARG A 1 89 ? -22.984 0.689 21.891 1.00 92.56 89 ARG A C 1
ATOM 701 O O . ARG A 1 89 ? -22.671 0.838 20.715 1.00 92.56 89 ARG A O 1
ATOM 708 N N . LEU A 1 90 ? -22.217 1.119 22.892 1.00 90.31 90 LEU A N 1
ATOM 709 C CA . LEU A 1 90 ? -20.897 1.711 22.677 1.00 90.31 90 LEU A CA 1
ATOM 710 C C . LEU A 1 90 ? -19.963 0.704 21.989 1.00 90.31 90 LEU A C 1
ATOM 712 O O . LEU A 1 90 ? -19.327 1.038 20.992 1.00 90.31 90 LEU A O 1
ATOM 716 N N . ALA A 1 91 ? -19.935 -0.533 22.488 1.00 89.56 91 ALA A N 1
ATOM 717 C CA . ALA A 1 91 ? -19.130 -1.618 21.939 1.00 89.56 91 ALA A CA 1
ATOM 718 C C . ALA A 1 91 ? -19.532 -1.979 20.500 1.00 89.56 91 ALA A C 1
ATOM 720 O O . ALA A 1 91 ? -18.667 -2.170 19.644 1.00 89.56 91 ALA A O 1
ATOM 721 N N . GLU A 1 92 ? -20.836 -2.041 20.224 1.00 92.31 92 GLU A N 1
ATOM 722 C CA . GLU A 1 92 ? -21.371 -2.319 18.892 1.00 92.31 92 GLU A CA 1
ATOM 723 C C . GLU A 1 92 ? -21.010 -1.211 17.895 1.00 92.31 92 GLU A C 1
ATOM 725 O O . GLU A 1 92 ? -20.501 -1.505 16.813 1.00 92.31 92 GLU A O 1
ATOM 730 N N . ASN A 1 93 ? -21.198 0.057 18.271 1.00 93.56 93 ASN A N 1
ATOM 731 C CA . ASN A 1 93 ? -20.846 1.202 17.427 1.00 93.56 93 ASN A CA 1
ATOM 732 C C . ASN A 1 93 ? -19.348 1.228 17.101 1.00 93.56 93 ASN A C 1
ATOM 734 O O . ASN A 1 93 ? -18.957 1.437 15.954 1.00 93.56 93 ASN A O 1
ATOM 738 N N . GLU A 1 94 ? -18.511 0.976 18.103 1.00 90.75 94 GLU A N 1
ATOM 739 C CA . GLU A 1 94 ? -17.061 0.912 17.949 1.00 90.75 94 GLU A CA 1
ATOM 740 C C . GLU A 1 94 ? -16.643 -0.250 17.026 1.00 90.75 94 GLU A C 1
ATOM 742 O O . GLU A 1 94 ? -15.803 -0.094 16.137 1.00 90.75 94 GLU A O 1
ATOM 747 N N . GLN A 1 95 ? -17.283 -1.416 17.155 1.00 91.38 95 GLN A N 1
ATOM 748 C CA . GLN A 1 95 ? -17.063 -2.541 16.248 1.00 91.38 95 GLN A CA 1
ATOM 749 C C . GLN A 1 95 ? -17.493 -2.214 14.809 1.00 91.38 95 GLN A C 1
ATOM 751 O O . GLN A 1 95 ? -16.754 -2.515 13.870 1.00 91.38 95 GLN A O 1
ATOM 756 N N . GLN A 1 96 ? -18.657 -1.590 14.618 1.00 94.31 96 GLN A N 1
ATOM 757 C CA . GLN A 1 96 ? -19.136 -1.172 13.296 1.00 94.31 96 GLN A CA 1
ATOM 758 C C . GLN A 1 96 ? -18.192 -0.153 12.646 1.00 94.31 96 GLN A C 1
ATOM 760 O O . GLN A 1 96 ? -17.893 -0.270 11.456 1.00 94.31 96 GLN A O 1
ATOM 765 N N . HIS A 1 97 ? -17.677 0.804 13.422 1.00 94.62 97 HIS A N 1
ATOM 766 C CA . HIS A 1 97 ? -16.707 1.784 12.942 1.00 94.62 97 HIS A CA 1
ATOM 767 C C . HIS A 1 97 ? -15.412 1.116 12.460 1.00 94.62 97 HIS A C 1
ATOM 769 O O . HIS A 1 97 ? -14.961 1.391 11.345 1.00 94.62 97 HIS A O 1
ATOM 775 N N . ARG A 1 98 ? -14.857 0.176 13.240 1.00 90.88 98 ARG A N 1
ATOM 776 C CA . ARG A 1 98 ? -13.661 -0.582 12.836 1.00 90.88 98 ARG A CA 1
ATOM 777 C C . ARG A 1 98 ? -13.878 -1.385 11.556 1.00 90.88 98 ARG A C 1
ATOM 779 O O . ARG A 1 98 ? -13.046 -1.307 10.659 1.00 90.88 98 ARG A O 1
ATOM 786 N N . HIS A 1 99 ? -15.008 -2.083 11.432 1.00 94.25 99 HIS A N 1
ATOM 787 C CA . HIS A 1 99 ? -15.346 -2.830 10.210 1.00 94.25 99 HIS A CA 1
ATOM 788 C C . HIS A 1 99 ? -15.480 -1.917 8.989 1.00 94.25 99 HIS A C 1
ATOM 790 O O . HIS A 1 99 ? -15.040 -2.270 7.894 1.00 94.25 99 HIS A O 1
ATOM 796 N N . ALA A 1 100 ? -16.058 -0.726 9.163 1.00 96.12 100 ALA A N 1
ATOM 797 C CA . ALA A 1 100 ? -16.155 0.258 8.092 1.00 96.12 100 ALA A CA 1
ATOM 798 C C . ALA A 1 100 ? -14.768 0.749 7.644 1.00 96.12 100 ALA A C 1
ATOM 800 O O . ALA A 1 100 ? -14.509 0.826 6.444 1.00 96.12 100 ALA A O 1
ATOM 801 N N . MET A 1 101 ? -13.866 1.033 8.589 1.00 94.44 101 MET A N 1
ATOM 802 C CA . MET A 1 101 ? -12.490 1.437 8.280 1.00 94.44 101 MET A CA 1
ATOM 803 C C . MET A 1 101 ? -11.691 0.318 7.606 1.00 94.44 101 MET A C 1
ATOM 805 O O . MET A 1 101 ? -11.003 0.576 6.621 1.00 94.44 101 MET A O 1
ATOM 809 N N . GLU A 1 102 ? -11.814 -0.925 8.079 1.00 95.06 102 GLU A N 1
ATOM 810 C CA . GLU A 1 102 ? -11.155 -2.084 7.466 1.00 95.06 102 GLU A CA 1
ATOM 811 C C . GLU A 1 102 ? -11.619 -2.281 6.020 1.00 95.06 102 GLU A C 1
ATOM 813 O O . GLU A 1 102 ? -10.798 -2.447 5.117 1.00 95.06 102 GLU A O 1
ATOM 818 N N . LYS A 1 103 ? -12.928 -2.169 5.773 1.00 96.19 103 LYS A N 1
ATOM 819 C CA . LYS A 1 103 ? -13.486 -2.251 4.423 1.00 96.19 103 LYS A CA 1
ATOM 820 C C . LYS A 1 103 ? -12.935 -1.157 3.507 1.00 96.19 103 LYS A C 1
ATOM 822 O O . LYS A 1 103 ? -12.515 -1.471 2.397 1.00 96.19 103 LYS A O 1
ATOM 827 N N . LEU A 1 104 ? -12.895 0.096 3.967 1.00 94.94 104 LEU A N 1
ATOM 828 C CA . LEU A 1 104 ? -12.330 1.206 3.190 1.00 94.94 104 LEU A CA 1
ATOM 829 C C . LEU A 1 104 ? -10.843 0.996 2.887 1.00 94.94 104 LEU A C 1
ATOM 831 O O . LEU A 1 104 ? -10.403 1.258 1.769 1.00 94.94 104 LEU A O 1
ATOM 835 N N . LEU A 1 105 ? -10.072 0.489 3.852 1.00 93.75 105 LEU A N 1
ATOM 836 C CA . LEU A 1 105 ? -8.658 0.173 3.657 1.00 93.75 105 LEU A CA 1
ATOM 837 C C . LEU A 1 105 ? -8.495 -0.909 2.586 1.00 93.75 105 LEU A C 1
ATOM 839 O O . LEU A 1 105 ? -7.756 -0.704 1.622 1.00 93.75 105 LEU A O 1
ATOM 843 N N . VAL A 1 106 ? -9.228 -2.019 2.699 1.00 94.38 106 VAL A N 1
ATOM 844 C CA . VAL A 1 106 ? -9.192 -3.114 1.719 1.00 94.38 106 VAL A CA 1
ATOM 845 C C . VAL A 1 106 ? -9.606 -2.627 0.330 1.00 94.38 106 VAL A C 1
ATOM 847 O O . VAL A 1 106 ? -8.935 -2.937 -0.653 1.00 94.38 106 VAL A O 1
ATOM 850 N N . GLU A 1 107 ? -10.669 -1.829 0.230 1.00 94.00 107 GLU A N 1
ATOM 851 C CA . GLU A 1 107 ? -11.117 -1.242 -1.037 1.00 94.00 107 GLU A CA 1
ATOM 852 C C . GLU A 1 107 ? -10.046 -0.329 -1.644 1.00 94.00 107 GLU A C 1
ATOM 854 O O . GLU A 1 107 ? -9.704 -0.494 -2.818 1.00 94.00 107 GLU A O 1
ATOM 859 N N . SER A 1 108 ? -9.444 0.554 -0.841 1.00 89.38 108 SER A N 1
ATOM 860 C CA . SER A 1 108 ? -8.359 1.437 -1.288 1.00 89.38 108 SER A CA 1
ATOM 861 C C . SER A 1 108 ? -7.128 0.658 -1.765 1.00 89.38 108 SER A C 1
ATOM 863 O O . SER A 1 108 ? -6.489 1.034 -2.748 1.00 89.38 108 SER A O 1
ATOM 865 N N . GLN A 1 109 ? -6.821 -0.474 -1.124 1.00 89.56 109 GLN A N 1
ATOM 866 C CA . GLN A 1 109 ? -5.718 -1.351 -1.503 1.00 89.56 109 GLN A CA 1
ATOM 867 C C . GLN A 1 109 ? -6.008 -2.103 -2.809 1.00 89.56 109 GLN A C 1
ATOM 869 O O . GLN A 1 109 ? -5.122 -2.266 -3.648 1.00 89.56 109 GLN A O 1
ATOM 874 N N . ILE A 1 110 ? -7.248 -2.552 -3.016 1.00 88.94 110 ILE A N 1
ATOM 875 C CA . ILE A 1 110 ? -7.664 -3.166 -4.283 1.00 88.94 110 ILE A CA 1
ATOM 876 C C . ILE A 1 110 ? -7.609 -2.129 -5.412 1.00 88.94 110 ILE A C 1
ATOM 878 O O . ILE A 1 110 ? -7.189 -2.444 -6.529 1.00 88.94 110 ILE A O 1
ATOM 882 N N . GLU A 1 111 ? -8.029 -0.893 -5.144 1.00 86.25 111 GLU A N 1
ATOM 883 C CA . GLU A 1 111 ? -8.017 0.188 -6.126 1.00 86.25 111 GLU A CA 1
ATOM 884 C C . GLU A 1 111 ? -6.595 0.620 -6.504 1.00 86.25 111 GLU A C 1
ATOM 886 O O . GLU A 1 111 ? -6.301 0.762 -7.697 1.00 86.25 111 GLU A O 1
ATOM 891 N N . SER A 1 112 ? -5.687 0.750 -5.533 1.00 76.44 112 SER A N 1
ATOM 892 C CA . SER A 1 112 ? -4.281 1.065 -5.804 1.00 76.44 112 SER A CA 1
ATOM 893 C C . SER A 1 112 ? -3.603 -0.039 -6.616 1.00 76.44 112 SER A C 1
ATOM 895 O O . SER A 1 112 ? -2.988 0.257 -7.637 1.00 76.44 112 SER A O 1
ATOM 897 N N . GLN A 1 113 ? -3.829 -1.316 -6.291 1.00 77.00 113 GLN A N 1
ATOM 898 C CA . GLN A 1 113 ? -3.305 -2.444 -7.075 1.00 77.00 113 GLN A CA 1
ATOM 899 C C . GLN A 1 113 ? -3.844 -2.479 -8.513 1.00 77.00 113 GLN A C 1
ATOM 901 O O . GLN A 1 113 ? -3.109 -2.759 -9.466 1.00 77.00 113 GLN A O 1
ATOM 906 N N . ARG A 1 114 ? -5.134 -2.176 -8.707 1.00 74.56 114 ARG A N 1
ATOM 907 C CA . ARG A 1 114 ? -5.737 -2.067 -10.048 1.00 74.56 114 ARG A CA 1
ATOM 908 C C . ARG A 1 114 ? -5.190 -0.880 -10.834 1.00 74.56 114 ARG A C 1
ATOM 910 O O . ARG A 1 114 ? -5.114 -0.943 -12.058 1.00 74.56 114 ARG A O 1
ATOM 917 N N . THR A 1 115 ? -4.845 0.203 -10.152 1.00 69.25 115 THR A N 1
ATOM 918 C CA . THR A 1 115 ? -4.291 1.402 -10.785 1.00 69.25 115 THR A CA 1
ATOM 919 C C . THR A 1 115 ? -2.829 1.188 -11.166 1.00 69.25 115 THR A C 1
ATOM 921 O O . THR A 1 115 ? -2.453 1.483 -12.298 1.00 69.25 115 THR A O 1
ATOM 924 N N . GLU A 1 116 ? -2.029 0.581 -10.288 1.00 66.50 116 GLU A N 1
ATOM 925 C CA . GLU A 1 116 ? -0.632 0.224 -10.560 1.00 66.50 116 GLU A CA 1
ATOM 926 C C . GLU A 1 116 ? -0.501 -0.799 -11.692 1.00 66.50 116 GLU A C 1
ATOM 928 O O . GLU A 1 116 ? 0.330 -0.628 -12.581 1.00 66.50 116 GLU A O 1
ATOM 933 N N . SER A 1 117 ? -1.356 -1.827 -11.724 1.00 62.12 117 SER A N 1
ATOM 934 C CA . SER A 1 117 ? -1.365 -2.796 -12.833 1.00 62.12 117 SER A CA 1
ATOM 935 C C . SER A 1 117 ? -1.693 -2.136 -14.177 1.00 62.12 117 SER A C 1
ATOM 937 O O . SER A 1 117 ? -1.018 -2.406 -15.167 1.00 62.12 117 SER A O 1
ATOM 939 N N . LYS A 1 118 ? -2.645 -1.195 -14.213 1.00 60.62 118 LYS A N 1
ATOM 940 C CA . LYS A 1 118 ? -2.977 -0.430 -15.430 1.00 60.62 118 LYS A CA 1
ATOM 941 C C . LYS A 1 118 ? -1.895 0.574 -15.841 1.00 60.62 118 LYS A C 1
ATOM 943 O O . LYS A 1 118 ? -1.755 0.852 -17.033 1.00 60.62 118 LYS A O 1
ATOM 948 N N . LEU A 1 119 ? -1.151 1.145 -14.891 1.00 59.16 119 LEU A N 1
ATOM 949 C CA . LEU A 1 119 ? 0.005 1.995 -15.202 1.00 59.16 119 LEU A CA 1
ATOM 950 C C . LEU A 1 119 ? 1.162 1.163 -15.770 1.00 59.16 119 LEU A C 1
ATOM 952 O O . LEU A 1 119 ? 1.724 1.539 -16.797 1.00 59.16 119 LEU A O 1
ATOM 956 N N . GLY A 1 120 ? 1.458 0.008 -15.168 1.00 55.97 120 GLY A N 1
ATOM 957 C CA . GLY A 1 120 ? 2.509 -0.900 -15.637 1.00 55.97 120 GLY A CA 1
ATOM 958 C C . GLY A 1 120 ? 2.258 -1.450 -17.045 1.00 55.97 120 GLY A C 1
ATOM 959 O O . GLY A 1 120 ? 3.204 -1.666 -17.801 1.00 55.97 120 GLY A O 1
ATOM 960 N N . GLU A 1 121 ? 0.994 -1.614 -17.441 1.00 54.66 121 GLU A N 1
ATOM 961 C CA . GLU A 1 121 ? 0.634 -1.968 -18.819 1.00 54.66 121 GLU A CA 1
ATOM 962 C C . GLU A 1 121 ? 0.943 -0.837 -19.815 1.00 54.66 121 GLU A C 1
ATOM 964 O O . GLU A 1 121 ? 1.445 -1.108 -20.905 1.00 54.66 121 GLU A O 1
ATOM 969 N N . LYS A 1 122 ? 0.731 0.434 -19.443 1.00 50.66 122 LYS A N 1
ATOM 970 C CA . LYS A 1 122 ? 1.030 1.580 -20.322 1.00 50.66 122 LYS A CA 1
ATOM 971 C C . LYS A 1 122 ? 2.524 1.875 -20.448 1.00 50.66 122 LYS A C 1
ATOM 973 O O . LYS A 1 122 ? 2.965 2.269 -21.525 1.00 50.66 122 LYS A O 1
ATOM 978 N N . GLU A 1 123 ? 3.307 1.658 -19.393 1.00 54.41 123 GLU A N 1
ATOM 979 C CA . GLU A 1 123 ? 4.767 1.841 -19.440 1.00 54.41 123 GLU A CA 1
ATOM 980 C C . GLU A 1 123 ? 5.470 0.735 -20.249 1.00 54.41 123 GLU A C 1
ATOM 982 O O . GLU A 1 123 ? 6.459 0.993 -20.940 1.00 54.41 123 GLU A O 1
ATOM 987 N N . GLN A 1 124 ? 4.926 -0.489 -20.264 1.00 48.78 124 GLN A N 1
ATOM 988 C CA . GLN A 1 124 ? 5.490 -1.593 -21.053 1.00 48.78 124 GLN A CA 1
ATOM 989 C C . GLN A 1 124 ? 5.293 -1.452 -22.565 1.00 48.78 124 GLN A C 1
ATOM 991 O O . GLN A 1 124 ? 6.055 -2.046 -23.337 1.00 48.78 124 GLN A O 1
ATOM 996 N N . GLU A 1 125 ? 4.302 -0.686 -23.024 1.00 52.59 125 GLU A N 1
ATOM 997 C CA . GLU A 1 125 ? 4.116 -0.486 -24.460 1.00 52.59 125 GLU A CA 1
ATOM 998 C C . GLU A 1 125 ? 5.188 0.429 -25.043 1.00 52.59 125 GLU A C 1
ATOM 1000 O O . GLU A 1 125 ? 5.724 0.103 -26.101 1.00 52.59 125 GLU A O 1
ATOM 1005 N N . THR A 1 126 ? 5.600 1.495 -24.347 1.00 51.81 126 THR A N 1
ATOM 1006 C CA . THR A 1 126 ? 6.681 2.372 -24.829 1.00 51.81 126 THR A CA 1
ATOM 1007 C C . THR A 1 126 ? 8.018 1.640 -24.997 1.00 51.81 126 THR A C 1
ATOM 1009 O O . THR A 1 126 ? 8.759 1.932 -25.940 1.00 51.81 126 THR A O 1
ATOM 1012 N N . ASP A 1 127 ? 8.281 0.608 -24.194 1.00 55.50 127 ASP A N 1
ATOM 1013 C CA . ASP A 1 127 ? 9.550 -0.130 -24.219 1.00 55.50 127 ASP A CA 1
ATOM 1014 C C . ASP A 1 127 ? 9.658 -1.172 -25.343 1.00 55.50 127 ASP A C 1
ATOM 1016 O O . ASP A 1 127 ? 10.751 -1.425 -25.860 1.00 55.50 127 ASP A O 1
ATOM 1020 N N . ARG A 1 128 ? 8.542 -1.746 -25.810 1.00 55.47 128 ARG A N 1
ATOM 1021 C CA . ARG A 1 128 ? 8.571 -2.744 -26.901 1.00 55.47 128 ARG A CA 1
ATOM 1022 C C . ARG A 1 128 ? 8.876 -2.114 -28.261 1.00 55.47 128 ARG A C 1
ATOM 1024 O O . ARG A 1 128 ? 9.579 -2.714 -29.080 1.00 55.47 128 ARG A O 1
ATOM 1031 N N . TRP A 1 129 ? 8.412 -0.885 -28.495 1.00 54.66 129 TRP A N 1
ATOM 1032 C CA . TRP A 1 129 ? 8.736 -0.136 -29.715 1.00 54.66 129 TRP A CA 1
ATOM 1033 C C . TRP A 1 129 ? 10.193 0.338 -29.725 1.00 54.66 129 TRP A C 1
ATOM 1035 O O . TRP A 1 129 ? 10.824 0.319 -30.783 1.00 54.66 129 TRP A O 1
ATOM 1045 N N . LEU A 1 130 ? 10.744 0.709 -28.564 1.00 57.94 130 LEU A N 1
ATOM 1046 C CA . LEU A 1 130 ? 12.155 1.079 -28.408 1.00 57.94 130 LEU A CA 1
ATOM 1047 C C . LEU A 1 130 ? 13.083 -0.127 -28.596 1.00 57.94 130 LEU A C 1
ATOM 1049 O O . LEU A 1 130 ? 14.097 -0.004 -29.280 1.00 57.94 130 LEU A O 1
ATOM 1053 N N . ALA A 1 131 ? 12.719 -1.301 -28.073 1.00 61.84 131 ALA A N 1
ATOM 1054 C CA . ALA A 1 131 ? 13.520 -2.518 -28.215 1.00 61.84 131 ALA A CA 1
ATOM 1055 C C . ALA A 1 131 ? 13.627 -2.982 -29.680 1.00 61.84 131 ALA A C 1
ATOM 1057 O O . ALA A 1 131 ? 14.729 -3.206 -30.188 1.00 61.84 131 ALA A O 1
ATOM 1058 N N . ASN A 1 132 ? 12.498 -3.057 -30.392 1.00 67.44 132 ASN A N 1
ATOM 1059 C CA . ASN A 1 132 ? 12.486 -3.563 -31.768 1.00 67.44 132 ASN A CA 1
ATOM 1060 C C . ASN A 1 132 ? 13.026 -2.539 -32.781 1.00 67.44 132 ASN A C 1
ATOM 1062 O O . ASN A 1 132 ? 13.670 -2.925 -33.756 1.00 67.44 132 ASN A O 1
ATOM 1066 N N . ARG A 1 133 ? 12.833 -1.230 -32.547 1.00 74.44 133 ARG A N 1
ATOM 1067 C CA . ARG A 1 133 ? 13.445 -0.184 -33.390 1.00 74.44 133 ARG A CA 1
ATOM 1068 C C . ARG A 1 133 ? 14.928 0.006 -33.068 1.00 74.44 133 ARG A C 1
ATOM 1070 O O . ARG A 1 133 ? 15.722 0.205 -33.983 1.00 74.44 133 ARG A O 1
ATOM 1077 N N . GLY A 1 134 ? 15.323 -0.131 -31.802 1.00 79.56 134 GLY A N 1
ATOM 1078 C CA . GLY A 1 134 ? 16.717 -0.050 -31.360 1.00 79.56 134 GLY A CA 1
ATOM 1079 C C . GLY A 1 134 ? 17.612 -1.112 -32.000 1.00 79.56 134 GLY A C 1
ATOM 1080 O O . GLY A 1 134 ? 18.732 -0.800 -32.400 1.00 79.56 134 GLY A O 1
ATOM 1081 N N . LEU A 1 135 ? 17.099 -2.333 -32.189 1.00 78.94 135 LEU A N 1
ATOM 1082 C CA . LEU A 1 135 ? 17.823 -3.402 -32.886 1.00 78.94 135 LEU A CA 1
ATOM 1083 C C . LEU A 1 135 ? 18.123 -3.045 -34.350 1.00 78.94 135 LEU A C 1
ATOM 1085 O O . LEU A 1 135 ? 19.234 -3.274 -34.825 1.00 78.94 135 LEU A O 1
ATOM 1089 N N . ILE A 1 136 ? 17.156 -2.444 -35.052 1.00 84.88 136 ILE A N 1
ATOM 1090 C CA . ILE A 1 136 ? 17.320 -2.027 -36.451 1.00 84.88 136 ILE A CA 1
ATOM 1091 C C . ILE A 1 136 ? 18.371 -0.916 -36.551 1.00 84.88 136 ILE A C 1
ATOM 1093 O O . ILE A 1 136 ? 19.266 -0.997 -37.390 1.00 84.88 136 ILE A O 1
ATOM 1097 N N . PHE A 1 137 ? 18.328 0.087 -35.668 1.00 80.94 137 PHE A N 1
ATOM 1098 C CA . PHE A 1 137 ? 19.346 1.143 -35.643 1.00 80.94 137 PHE A CA 1
ATOM 1099 C C . PHE A 1 137 ? 20.742 0.602 -35.312 1.00 80.94 137 PHE A C 1
ATOM 1101 O O . PHE A 1 137 ? 21.709 0.990 -35.964 1.00 80.94 137 PHE A O 1
ATOM 1108 N N . ALA A 1 138 ? 20.857 -0.337 -34.368 1.00 80.62 138 ALA A N 1
ATOM 1109 C CA . ALA A 1 138 ? 22.125 -0.997 -34.062 1.00 80.62 138 ALA A CA 1
ATOM 1110 C C . ALA A 1 138 ? 22.676 -1.767 -35.274 1.00 80.62 138 ALA A C 1
ATOM 1112 O O . ALA A 1 138 ? 23.857 -1.646 -35.599 1.00 80.62 138 ALA A O 1
ATOM 1113 N N . PHE A 1 139 ? 21.817 -2.498 -35.988 1.00 85.94 139 PHE A N 1
ATOM 1114 C CA . PHE A 1 139 ? 22.195 -3.215 -37.204 1.00 85.94 139 PHE A CA 1
ATOM 1115 C C . PHE A 1 139 ? 22.671 -2.266 -38.317 1.00 85.94 139 PHE A C 1
ATOM 1117 O O . PHE A 1 139 ? 23.705 -2.513 -38.939 1.00 85.94 139 PHE A O 1
ATOM 1124 N N . ILE A 1 140 ? 21.978 -1.138 -38.518 1.00 89.44 140 ILE A N 1
ATOM 1125 C CA . ILE A 1 140 ? 22.369 -0.105 -39.493 1.00 89.44 140 ILE A CA 1
ATOM 1126 C C . ILE A 1 140 ? 23.735 0.497 -39.140 1.00 89.44 140 ILE A C 1
ATOM 1128 O O . ILE A 1 140 ? 24.578 0.652 -40.023 1.00 89.44 140 ILE A O 1
ATOM 1132 N N . ILE A 1 141 ? 23.982 0.803 -37.863 1.00 86.56 141 ILE A N 1
ATOM 1133 C CA . ILE A 1 141 ? 25.266 1.351 -37.400 1.00 86.56 141 ILE A CA 1
ATOM 1134 C C . ILE A 1 141 ? 26.404 0.367 -37.694 1.00 86.56 141 ILE A C 1
ATOM 1136 O O . ILE A 1 141 ? 27.426 0.765 -38.250 1.00 86.56 141 ILE A O 1
ATOM 1140 N N . VAL A 1 142 ? 26.219 -0.920 -37.388 1.00 84.38 142 VAL A N 1
ATOM 1141 C CA . VAL A 1 142 ? 27.224 -1.959 -37.666 1.00 84.38 142 VAL A CA 1
ATOM 1142 C C . VAL A 1 142 ? 27.526 -2.056 -39.165 1.00 84.38 142 VAL A C 1
ATOM 1144 O O . VAL A 1 142 ? 28.695 -2.088 -39.550 1.00 84.38 142 VAL A O 1
ATOM 1147 N N . LEU A 1 143 ? 26.502 -2.035 -40.025 1.00 89.50 143 LEU A N 1
ATOM 1148 C CA . LEU A 1 143 ? 26.692 -2.049 -41.481 1.00 89.50 143 LEU A CA 1
ATOM 1149 C C . LEU A 1 143 ? 27.410 -0.798 -42.004 1.00 89.50 143 LEU A C 1
ATOM 1151 O O . LEU A 1 143 ? 28.265 -0.907 -42.888 1.00 89.50 143 LEU A O 1
ATOM 1155 N N . ALA A 1 144 ? 27.096 0.379 -41.460 1.00 86.69 144 ALA A N 1
ATOM 1156 C CA . ALA A 1 144 ? 27.770 1.623 -41.818 1.00 86.69 144 ALA A CA 1
ATOM 1157 C C . ALA A 1 144 ? 29.257 1.580 -41.437 1.00 86.69 144 ALA A C 1
ATOM 1159 O O . ALA A 1 144 ? 30.107 1.935 -42.254 1.00 86.69 144 ALA A O 1
ATOM 1160 N N . PHE A 1 145 ? 29.584 1.069 -40.246 1.00 83.12 145 PHE A N 1
ATOM 1161 C CA . PHE A 1 145 ? 30.970 0.874 -39.817 1.00 83.12 145 PHE A CA 1
ATOM 1162 C C . PHE A 1 145 ? 31.721 -0.114 -40.714 1.00 83.12 145 PHE A C 1
ATOM 1164 O O . PHE A 1 145 ? 32.828 0.190 -41.151 1.00 83.12 145 PHE A O 1
ATOM 1171 N N . LEU A 1 146 ? 31.121 -1.260 -41.049 1.00 85.38 146 LEU A N 1
ATOM 1172 C CA . LEU A 1 146 ? 31.735 -2.238 -41.956 1.00 85.38 146 LEU A CA 1
ATOM 1173 C C . LEU A 1 146 ? 31.991 -1.652 -43.351 1.00 85.38 146 LEU A C 1
ATOM 1175 O O . LEU A 1 146 ? 33.073 -1.833 -43.910 1.00 85.38 146 LEU A O 1
ATOM 1179 N N . SER A 1 147 ? 31.028 -0.901 -43.888 1.00 88.06 147 SER A N 1
ATOM 1180 C CA . SER A 1 147 ? 31.159 -0.236 -45.192 1.00 88.06 147 SER A CA 1
ATOM 1181 C C . SER A 1 147 ? 32.248 0.839 -45.175 1.00 88.06 147 SER A C 1
ATOM 1183 O O . SER A 1 147 ? 33.030 0.952 -46.119 1.00 88.06 147 SER A O 1
ATOM 1185 N N . PHE A 1 148 ? 32.343 1.601 -44.084 1.00 83.38 148 PHE A N 1
ATOM 1186 C CA . PHE A 1 148 ? 33.371 2.622 -43.894 1.00 83.38 148 PHE A CA 1
ATOM 1187 C C . PHE A 1 148 ? 34.778 2.014 -43.787 1.00 83.38 148 PHE A C 1
ATOM 1189 O O . PHE A 1 148 ? 35.716 2.514 -44.408 1.00 83.38 148 PHE A O 1
ATOM 1196 N N . ILE A 1 149 ? 34.919 0.890 -43.077 1.00 78.56 149 ILE A N 1
ATOM 1197 C CA . ILE A 1 149 ? 36.178 0.135 -42.994 1.00 78.56 149 ILE A CA 1
ATOM 1198 C C . ILE A 1 149 ? 36.592 -0.378 -44.382 1.00 78.56 149 ILE A C 1
ATOM 1200 O O . ILE A 1 149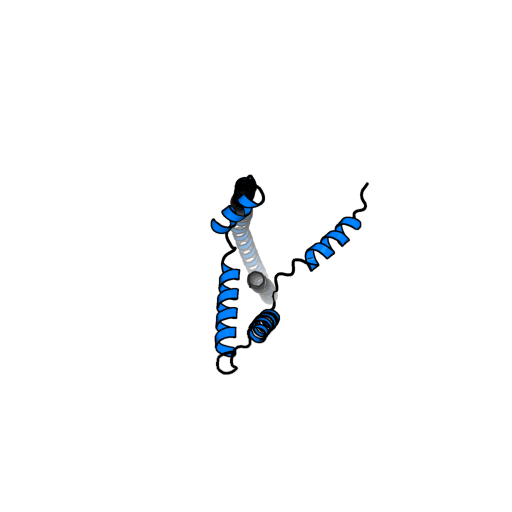 ? 37.739 -0.190 -44.787 1.00 78.56 149 ILE A O 1
ATOM 1204 N N . ALA A 1 150 ? 35.664 -0.968 -45.143 1.00 83.69 150 ALA A N 1
ATOM 1205 C CA . ALA A 1 150 ? 35.938 -1.454 -46.497 1.00 83.69 150 ALA A CA 1
ATOM 1206 C C . ALA A 1 150 ? 36.365 -0.322 -47.452 1.00 83.69 150 ALA A C 1
ATOM 1208 O O . ALA A 1 150 ? 37.303 -0.483 -48.234 1.00 83.69 150 ALA A O 1
ATOM 1209 N N . PHE A 1 151 ? 35.726 0.848 -47.351 1.00 84.81 151 PHE A N 1
ATOM 1210 C CA . PHE A 1 151 ? 36.093 2.033 -48.129 1.00 84.81 151 PHE A CA 1
ATOM 1211 C C . PHE A 1 151 ? 37.509 2.537 -47.807 1.00 84.81 151 PHE A C 1
ATOM 1213 O O . PHE A 1 151 ? 38.247 2.928 -48.713 1.00 84.81 151 PHE A O 1
ATOM 1220 N N . LEU A 1 152 ? 37.916 2.501 -46.535 1.00 81.69 152 LEU A N 1
ATOM 1221 C CA . LEU A 1 152 ? 39.264 2.899 -46.118 1.00 81.69 152 LEU A CA 1
ATOM 1222 C C . LEU A 1 152 ? 40.345 1.933 -46.612 1.00 81.69 152 LEU A C 1
ATOM 1224 O O . LEU A 1 152 ? 41.410 2.389 -47.033 1.00 81.69 152 LEU A O 1
ATOM 1228 N N . ILE A 1 153 ? 40.063 0.625 -46.623 1.00 82.69 153 ILE A N 1
ATOM 1229 C CA . ILE A 1 153 ? 40.965 -0.390 -47.193 1.00 82.69 153 ILE A CA 1
ATOM 1230 C C . ILE A 1 153 ? 41.212 -0.104 -48.677 1.00 82.69 153 ILE A C 1
ATOM 1232 O O . ILE A 1 153 ? 42.349 -0.167 -49.137 1.00 82.69 153 ILE A O 1
ATOM 1236 N N . TRP A 1 154 ? 40.174 0.292 -49.418 1.00 85.88 154 TRP A N 1
ATOM 1237 C CA . TRP A 1 154 ? 40.307 0.630 -50.836 1.00 85.88 154 TRP A CA 1
ATOM 1238 C C . TRP A 1 154 ? 41.164 1.881 -51.104 1.00 85.88 154 TRP A C 1
ATOM 1240 O O . TRP A 1 154 ? 41.672 2.061 -52.208 1.00 85.88 154 TRP A O 1
ATOM 1250 N N . LYS A 1 155 ? 41.351 2.749 -50.104 1.00 84.56 155 LYS A N 1
ATOM 1251 C CA . LYS A 1 155 ? 42.175 3.965 -50.197 1.00 84.56 155 LYS A CA 1
ATOM 1252 C C . LYS A 1 155 ? 43.620 3.778 -49.713 1.00 84.56 155 LYS A C 1
ATOM 1254 O O . LYS A 1 155 ? 44.320 4.778 -49.577 1.00 84.56 155 LYS A O 1
ATOM 1259 N N . ASP A 1 156 ? 44.059 2.541 -49.456 1.00 77.44 156 ASP A N 1
ATOM 1260 C CA . ASP A 1 156 ? 45.427 2.180 -49.027 1.00 77.44 156 ASP A CA 1
ATOM 1261 C C . ASP A 1 156 ? 45.890 2.817 -47.694 1.00 77.44 156 ASP A C 1
ATOM 1263 O O . ASP A 1 156 ? 47.061 2.775 -47.318 1.00 77.44 156 ASP A O 1
ATOM 1267 N N . LYS A 1 157 ? 44.958 3.374 -46.907 1.00 71.94 157 LYS A N 1
ATOM 1268 C CA . LYS A 1 157 ? 45.221 3.977 -45.587 1.00 71.94 157 LYS A CA 1
ATOM 1269 C C . LYS A 1 157 ? 45.052 2.949 -44.466 1.00 71.94 157 LYS A C 1
ATOM 1271 O O . LYS A 1 157 ? 44.239 3.106 -43.554 1.00 71.94 157 LYS A O 1
ATOM 1276 N N . THR A 1 158 ? 45.825 1.870 -44.544 1.00 71.19 158 THR A N 1
ATOM 1277 C CA . THR A 1 158 ? 45.722 0.689 -43.663 1.00 71.19 158 THR A CA 1
ATOM 1278 C C . THR A 1 158 ? 45.962 0.998 -42.183 1.00 71.19 158 THR A C 1
ATOM 1280 O O . THR A 1 158 ? 45.314 0.410 -41.318 1.00 71.19 158 THR A O 1
ATOM 1283 N N . VAL A 1 159 ? 46.828 1.967 -41.875 1.00 72.69 159 VAL A N 1
ATOM 1284 C CA . VAL A 1 159 ? 47.146 2.359 -40.490 1.00 72.69 159 VAL A CA 1
ATOM 1285 C C . VAL A 1 159 ? 46.017 3.183 -39.853 1.00 72.69 159 VAL A C 1
ATOM 1287 O O . VAL A 1 159 ? 45.699 3.004 -38.679 1.00 72.69 159 VAL A O 1
ATOM 1290 N N . GLU A 1 160 ? 45.349 4.043 -40.625 1.00 72.69 160 GLU A N 1
ATOM 1291 C CA . GLU A 1 160 ? 44.260 4.904 -40.130 1.00 72.69 160 GLU A CA 1
ATOM 1292 C C . GLU A 1 160 ? 42.969 4.102 -39.853 1.00 72.69 160 GLU A C 1
ATOM 1294 O O . GLU A 1 160 ? 42.208 4.404 -38.926 1.00 72.69 160 GLU A O 1
ATOM 1299 N N . ALA A 1 161 ? 42.748 3.019 -40.607 1.00 71.06 161 ALA A N 1
ATOM 1300 C CA . ALA A 1 161 ? 41.621 2.106 -40.414 1.00 71.06 161 ALA A CA 1
ATOM 1301 C C . ALA A 1 161 ? 41.689 1.341 -39.075 1.00 71.06 161 ALA A C 1
ATOM 1303 O O . ALA A 1 161 ? 40.659 1.052 -38.467 1.00 71.06 161 ALA A O 1
ATOM 1304 N N . PHE A 1 162 ? 42.893 1.050 -38.575 1.00 76.19 162 PHE A N 1
ATOM 1305 C CA . PHE A 1 162 ? 43.068 0.298 -37.331 1.00 76.19 162 PHE A CA 1
ATOM 1306 C C . PHE A 1 162 ? 42.694 1.124 -36.089 1.00 76.19 162 PHE A C 1
ATOM 1308 O O . PHE A 1 162 ? 41.955 0.653 -35.222 1.00 76.19 162 PHE A O 1
ATOM 1315 N N . TYR A 1 163 ? 43.143 2.383 -36.020 1.00 80.81 163 TYR A N 1
ATOM 1316 C CA . TYR A 1 163 ? 42.832 3.265 -34.888 1.00 80.81 163 TYR A CA 1
ATOM 1317 C C . TYR A 1 163 ? 41.343 3.627 -34.817 1.00 80.81 163 TYR A C 1
ATOM 1319 O O . TYR A 1 163 ? 40.770 3.659 -33.728 1.00 80.81 163 TYR A O 1
ATOM 1327 N N . SER A 1 164 ? 40.686 3.836 -35.961 1.00 74.88 164 SER A N 1
ATOM 1328 C CA . SER A 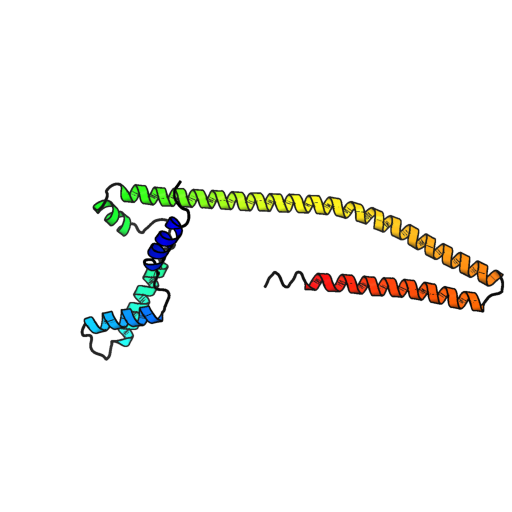1 164 ? 39.244 4.123 -36.005 1.00 74.88 164 SER A CA 1
ATOM 1329 C C . SER A 1 164 ? 38.386 2.929 -35.561 1.00 74.88 164 SER A C 1
ATOM 1331 O O . SER A 1 164 ? 37.427 3.116 -34.808 1.00 74.88 164 SER A O 1
ATOM 1333 N N . ALA A 1 165 ? 38.768 1.700 -35.928 1.00 74.38 165 ALA A N 1
ATOM 1334 C CA . ALA A 1 165 ? 38.103 0.486 -35.454 1.00 74.38 165 ALA A CA 1
ATOM 1335 C C . ALA A 1 165 ? 38.260 0.287 -33.932 1.00 74.38 165 ALA A C 1
ATOM 1337 O O . ALA A 1 165 ? 37.289 -0.047 -33.250 1.00 74.38 165 ALA A O 1
ATOM 1338 N N . MET A 1 166 ? 39.450 0.555 -33.380 1.00 81.19 166 MET A N 1
ATOM 1339 C CA . MET A 1 166 ? 39.711 0.445 -31.937 1.00 81.19 166 MET A CA 1
ATOM 1340 C C . MET A 1 166 ? 38.930 1.471 -31.108 1.00 81.19 166 MET A C 1
ATOM 1342 O O . MET A 1 166 ? 38.399 1.127 -30.052 1.00 81.19 166 MET A O 1
ATOM 1346 N N . ILE A 1 167 ? 38.796 2.708 -31.599 1.00 84.06 167 ILE A N 1
ATOM 1347 C CA . ILE A 1 167 ? 37.992 3.748 -30.937 1.00 84.06 167 ILE A CA 1
ATOM 1348 C C . ILE A 1 167 ? 36.510 3.353 -30.918 1.00 84.06 167 ILE A C 1
ATOM 1350 O O . ILE A 1 167 ? 35.866 3.447 -29.872 1.00 84.06 167 ILE A O 1
ATOM 1354 N N . GLY A 1 168 ? 35.973 2.851 -32.036 1.00 78.56 168 GLY A N 1
ATOM 1355 C CA . GLY A 1 168 ? 34.584 2.385 -32.101 1.00 78.56 168 GLY A CA 1
ATOM 1356 C C . GLY A 1 168 ? 34.299 1.239 -31.124 1.00 78.56 168 GLY A C 1
ATOM 1357 O O . GLY A 1 168 ? 33.283 1.241 -30.426 1.00 78.56 168 GLY A O 1
ATOM 1358 N N . LEU A 1 169 ? 35.234 0.295 -31.010 1.00 80.69 169 LEU A N 1
ATOM 1359 C CA . LEU A 1 169 ? 35.115 -0.858 -30.118 1.00 80.69 169 LEU A CA 1
ATOM 1360 C C . LEU A 1 169 ? 35.216 -0.450 -28.636 1.00 80.69 169 LEU A C 1
ATOM 1362 O O . LEU A 1 169 ? 34.443 -0.933 -27.808 1.00 80.69 169 LEU A O 1
ATOM 1366 N N . ALA A 1 170 ? 36.087 0.509 -28.308 1.00 83.31 170 ALA A N 1
ATOM 1367 C CA . ALA A 1 170 ? 36.197 1.072 -26.963 1.00 83.31 170 ALA A CA 1
ATOM 1368 C C . ALA A 1 170 ? 34.907 1.786 -26.510 1.00 83.31 170 ALA A C 1
ATOM 1370 O O . ALA A 1 170 ? 34.485 1.610 -25.366 1.00 83.31 170 ALA A O 1
ATOM 1371 N N . VAL A 1 171 ? 34.241 2.535 -27.400 1.00 86.25 171 VAL A N 1
ATOM 1372 C CA . VAL A 1 171 ? 32.965 3.215 -27.097 1.00 86.25 171 VAL A CA 1
ATOM 1373 C C . VAL A 1 171 ? 31.844 2.209 -26.809 1.00 86.25 171 VAL A C 1
ATOM 1375 O O . VAL A 1 171 ? 31.074 2.400 -25.864 1.00 86.25 171 VAL A O 1
ATOM 1378 N N . LEU A 1 172 ? 31.773 1.108 -27.567 1.00 81.44 172 LEU A N 1
ATOM 1379 C CA . LEU A 1 172 ? 30.793 0.039 -27.336 1.00 81.44 172 LEU A CA 1
ATOM 1380 C C . LEU A 1 172 ? 31.012 -0.661 -25.987 1.00 81.44 172 LEU A C 1
ATOM 1382 O O . LEU A 1 172 ? 30.062 -0.840 -25.221 1.00 81.44 172 LEU A O 1
ATOM 1386 N N . ILE A 1 173 ? 32.264 -1.006 -25.669 1.00 82.38 173 ILE A N 1
ATOM 1387 C CA . ILE A 1 173 ? 32.621 -1.630 -24.387 1.00 82.38 173 ILE A CA 1
ATOM 1388 C C . ILE A 1 173 ? 32.318 -0.684 -23.219 1.00 82.38 173 ILE A C 1
ATOM 1390 O O . ILE A 1 173 ? 31.740 -1.108 -22.216 1.00 82.38 173 ILE A O 1
ATOM 1394 N N . ALA A 1 174 ? 32.654 0.602 -23.350 1.00 82.06 174 ALA A N 1
ATOM 1395 C CA . ALA A 1 174 ? 32.378 1.601 -22.322 1.00 82.06 174 ALA A CA 1
ATOM 1396 C C . ALA A 1 174 ? 30.873 1.727 -22.042 1.00 82.06 174 ALA A C 1
ATOM 1398 O O . ALA A 1 174 ? 30.467 1.732 -20.879 1.00 82.06 174 ALA A O 1
ATOM 1399 N N . ASN A 1 175 ? 30.039 1.752 -23.087 1.00 85.25 175 ASN A N 1
ATOM 1400 C CA . ASN A 1 175 ? 28.584 1.807 -22.942 1.00 85.25 175 ASN A CA 1
ATOM 1401 C C . ASN A 1 175 ? 28.035 0.572 -22.201 1.00 85.25 175 ASN A C 1
ATOM 1403 O O . ASN A 1 175 ? 27.249 0.710 -21.261 1.00 85.25 175 ASN A O 1
ATOM 1407 N N . PHE A 1 176 ? 28.513 -0.627 -22.551 1.00 80.88 176 PHE A N 1
ATOM 1408 C CA . PHE A 1 176 ? 28.095 -1.881 -21.916 1.00 80.88 176 PHE A CA 1
ATOM 1409 C C . PHE A 1 176 ? 28.480 -1.952 -20.428 1.00 80.88 176 PHE A C 1
ATOM 1411 O O . PHE A 1 176 ? 27.656 -2.307 -19.580 1.00 80.88 176 PHE A O 1
ATOM 1418 N N . ILE A 1 177 ? 29.706 -1.548 -20.082 1.00 83.44 177 ILE A N 1
ATOM 1419 C CA . ILE A 1 177 ? 30.179 -1.525 -18.689 1.00 83.44 177 ILE A CA 1
ATOM 1420 C C . ILE A 1 177 ? 29.405 -0.489 -17.864 1.00 83.44 177 ILE A C 1
ATOM 1422 O O . ILE A 1 177 ? 29.022 -0.762 -16.722 1.00 83.44 177 ILE A O 1
ATOM 1426 N N . PHE A 1 178 ? 29.141 0.689 -18.434 1.00 75.19 178 PHE A N 1
ATOM 1427 C CA . PHE A 1 178 ? 28.411 1.749 -17.739 1.00 75.19 178 PHE A CA 1
ATOM 1428 C C . PHE A 1 178 ? 26.948 1.352 -17.486 1.00 75.19 178 PHE A C 1
ATOM 1430 O O . PHE A 1 178 ? 26.452 1.500 -16.366 1.00 75.19 178 PHE A O 1
ATOM 1437 N N . ARG A 1 179 ? 26.292 0.730 -18.479 1.00 73.62 179 ARG A N 1
ATOM 1438 C CA . ARG A 1 179 ? 24.948 0.137 -18.350 1.00 73.62 179 ARG A CA 1
ATOM 1439 C C . ARG A 1 179 ? 24.898 -0.907 -17.227 1.00 73.62 179 ARG A C 1
ATOM 1441 O O . ARG A 1 179 ? 23.974 -0.886 -16.415 1.00 73.62 179 ARG A O 1
ATOM 1448 N N . SER A 1 180 ? 25.898 -1.788 -17.145 1.00 63.75 180 SER A N 1
ATOM 1449 C CA . SER A 1 180 ? 25.943 -2.860 -16.138 1.00 63.75 180 SER A CA 1
ATOM 1450 C C . SER A 1 180 ? 26.068 -2.348 -14.697 1.00 63.75 180 SER A C 1
ATOM 1452 O O . SER A 1 180 ? 25.575 -3.006 -13.776 1.00 63.75 180 SER A O 1
ATOM 1454 N N . ARG A 1 181 ? 26.718 -1.198 -14.466 1.00 60.97 181 ARG A N 1
ATOM 1455 C CA . ARG A 1 181 ? 26.861 -0.638 -13.108 1.00 60.97 181 ARG A CA 1
ATOM 1456 C C . ARG A 1 181 ? 25.581 0.004 -12.594 1.00 60.97 181 ARG A C 1
ATOM 1458 O O . ARG A 1 181 ? 25.239 -0.201 -11.433 1.00 60.97 181 ARG A O 1
ATOM 1465 N N . ILE A 1 182 ? 24.855 0.724 -13.448 1.00 59.09 182 ILE A N 1
ATOM 1466 C CA . ILE A 1 182 ? 23.627 1.433 -13.052 1.00 59.09 182 ILE A CA 1
ATOM 1467 C C . ILE A 1 182 ? 22.553 0.441 -12.571 1.00 59.09 182 ILE A C 1
ATOM 1469 O O . ILE A 1 182 ? 21.884 0.687 -11.573 1.00 59.09 182 ILE A O 1
ATOM 1473 N N . PHE A 1 183 ? 22.464 -0.740 -13.189 1.00 54.72 183 PHE A N 1
ATOM 1474 C CA . PHE A 1 183 ? 21.440 -1.742 -12.859 1.00 54.72 183 PHE A CA 1
ATOM 1475 C C . PHE A 1 183 ? 21.699 -2.543 -11.565 1.00 54.72 183 PHE A C 1
ATOM 1477 O O . PHE A 1 183 ? 20.831 -3.282 -11.094 1.00 54.72 183 PHE A O 1
ATOM 1484 N N . SER A 1 184 ? 22.898 -2.439 -10.986 1.00 53.31 184 SER A N 1
ATOM 1485 C CA . SER A 1 184 ? 23.262 -3.188 -9.772 1.00 53.31 184 SER A CA 1
ATOM 1486 C C . SER A 1 184 ? 23.026 -2.390 -8.487 1.00 53.31 184 SER A C 1
ATOM 1488 O O . SER A 1 184 ? 22.940 -2.990 -7.418 1.00 53.31 184 SER A O 1
ATOM 1490 N N . SER A 1 185 ? 22.885 -1.062 -8.576 1.00 55.75 185 SER A N 1
ATOM 1491 C CA . SER A 1 185 ? 22.697 -0.214 -7.393 1.00 55.75 185 SER A CA 1
ATOM 1492 C C . SER A 1 185 ? 21.237 -0.115 -6.942 1.00 55.75 185 SER A C 1
ATOM 1494 O O . SER A 1 185 ? 20.985 0.050 -5.752 1.00 55.75 185 SER A O 1
ATOM 1496 N N . ASP A 1 186 ? 20.281 -0.278 -7.859 1.00 55.72 186 ASP A N 1
ATOM 1497 C CA . ASP A 1 186 ? 18.846 -0.095 -7.583 1.00 55.72 186 ASP A CA 1
ATOM 1498 C C . ASP A 1 186 ? 18.202 -1.298 -6.853 1.00 55.72 186 ASP A C 1
ATOM 1500 O O . ASP A 1 186 ? 17.184 -1.192 -6.174 1.00 55.72 186 ASP A O 1
ATOM 1504 N N . ARG A 1 187 ? 18.846 -2.474 -6.895 1.00 52.97 187 ARG A N 1
ATOM 1505 C CA . ARG A 1 187 ? 18.368 -3.674 -6.179 1.00 52.97 187 ARG A CA 1
ATOM 1506 C C . ARG A 1 187 ? 18.679 -3.681 -4.680 1.00 52.97 187 ARG A C 1
ATOM 1508 O O . ARG A 1 187 ? 18.059 -4.447 -3.950 1.00 52.97 187 ARG A O 1
ATOM 1515 N N . ASN A 1 188 ? 19.610 -2.846 -4.213 1.00 52.22 188 ASN A N 1
ATOM 1516 C CA . ASN A 1 188 ? 20.041 -2.837 -2.809 1.00 52.22 188 ASN A CA 1
ATOM 1517 C C . ASN A 1 188 ? 19.338 -1.759 -1.956 1.00 52.22 188 ASN A C 1
ATOM 1519 O O . ASN A 1 188 ? 19.399 -1.819 -0.732 1.00 52.22 188 ASN A O 1
ATOM 1523 N N . GLY A 1 189 ? 18.657 -0.790 -2.583 1.00 54.91 189 GLY A N 1
ATOM 1524 C CA . GLY A 1 189 ? 17.867 0.229 -1.879 1.00 54.91 189 GLY A CA 1
ATOM 1525 C C . GLY A 1 189 ? 16.536 -0.316 -1.354 1.00 54.91 189 GLY A C 1
ATOM 1526 O O . GLY A 1 189 ? 16.195 -0.115 -0.196 1.00 54.91 189 GLY A O 1
ATOM 1527 N N . LYS A 1 190 ? 15.833 -1.123 -2.159 1.00 53.81 190 LYS A N 1
ATOM 1528 C CA . LYS A 1 190 ? 14.478 -1.616 -1.841 1.00 53.81 190 LYS A CA 1
ATOM 1529 C C . LYS A 1 190 ? 14.407 -2.642 -0.696 1.00 53.81 190 LYS A C 1
ATOM 1531 O O . LYS A 1 190 ? 13.321 -2.921 -0.198 1.00 53.81 190 LYS A O 1
ATOM 1536 N N . ASN A 1 191 ? 15.541 -3.214 -0.282 1.00 51.94 191 ASN A N 1
ATOM 1537 C CA . ASN A 1 191 ? 15.611 -4.173 0.829 1.00 51.94 191 ASN A CA 1
ATOM 1538 C C . ASN A 1 191 ? 15.867 -3.520 2.196 1.00 51.94 191 ASN A C 1
ATOM 1540 O O . ASN A 1 191 ? 15.764 -4.210 3.203 1.00 51.94 191 ASN A O 1
ATOM 1544 N N . ARG A 1 192 ? 16.200 -2.222 2.244 1.00 54.94 192 ARG A N 1
ATOM 1545 C CA . ARG A 1 192 ? 16.442 -1.507 3.509 1.00 54.94 192 ARG A CA 1
ATOM 1546 C C . ARG A 1 192 ? 15.181 -0.898 4.118 1.00 54.94 192 ARG A C 1
ATOM 1548 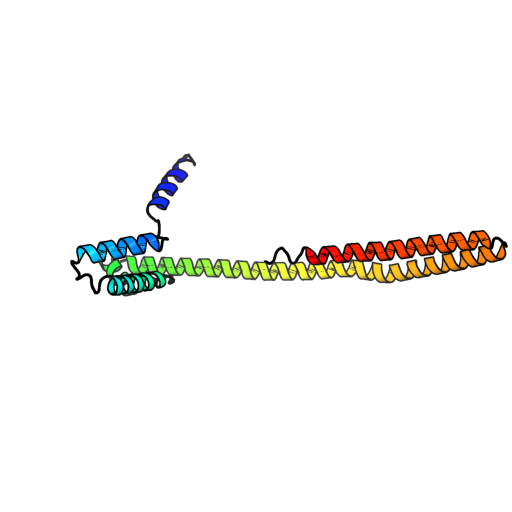O O . ARG A 1 192 ? 15.163 -0.661 5.313 1.00 54.94 192 ARG A O 1
ATOM 1555 N N . ASP A 1 193 ? 14.121 -0.744 3.329 1.00 56.16 193 ASP A N 1
ATOM 1556 C CA . ASP A 1 193 ? 12.842 -0.186 3.792 1.00 56.16 193 ASP A CA 1
ATOM 1557 C C . ASP A 1 193 ? 11.869 -1.264 4.311 1.00 56.16 193 ASP A C 1
ATOM 1559 O O . ASP A 1 193 ? 10.694 -0.990 4.549 1.00 56.16 193 ASP A O 1
ATOM 1563 N N . LYS A 1 194 ? 12.327 -2.518 4.441 1.00 57.03 194 LYS A N 1
ATOM 1564 C CA . LYS A 1 194 ? 11.502 -3.671 4.848 1.00 57.03 194 LYS A CA 1
ATOM 1565 C C . LYS A 1 194 ? 12.000 -4.401 6.101 1.00 57.03 194 LYS A C 1
ATOM 1567 O O . LYS A 1 194 ? 11.480 -5.476 6.398 1.00 57.03 194 LYS A O 1
ATOM 1572 N N . THR A 1 195 ? 12.988 -3.859 6.807 1.00 43.00 195 THR A N 1
ATOM 1573 C CA . THR A 1 195 ? 13.531 -4.434 8.051 1.00 43.00 195 THR A CA 1
ATOM 1574 C C . THR A 1 195 ? 13.470 -3.437 9.181 1.00 43.00 195 THR A C 1
ATOM 1576 O O . THR A 1 195 ? 13.940 -2.304 8.939 1.00 43.00 195 THR A O 1
#

pLDDT: mean 70.8, std 15.94, range [38.84, 96.19]

Secondary structure (DSSP, 8-state):
---TTHHHHHHHHHHHH------HHHHHHHHHHHHHHTT--GGGHHHHHHHHHHHHHHHHTT--SSS--HHHHHHHHHH-TTHHHHHHHHHHHHHHHHHHHHHHHHHHHHHHHHHHHHHHHHHHHHHHHHHHHHHHHHHHHHHHHHHHHHHHHHTT-HHHHHHHHHHHHHHHHHHHHHHHHHHHHTTTTTTTTT-

Foldseek 3Di:
DDDPVVVVVVVVVVVVVPPPPPDPVVLLVVLLVVLVVVPDPPVCSVVVSVVSVVVVVVVVVPPPALADDPVVLVVVCVVPVCVNVVSVVSSVVVVVVVVVVVVVVVVVVVVVVVVVVVVVVVVVVVVVVCVVVVVVVVVVVVVVLVVVLVVCVVVVVVVVSVVVVVVVVVVVVVVVVVVVVVVVPVVVPVVVVPD

Radius of gyration: 38.68 Å; chains: 1; bounding box: 78×50×110 Å

Sequence (195 aa):
MSNPDDTSLENKEIDSQNRIFDSDTELSQLAEAIVDDLDIPTESKNQKIEQVIRTLSVSRQLIKSPVPPPDWLAGYKEVEPTAPERILRLAENEQQHRHAMEKLLVESQIESQRTESKLGEKEQETDRWLANRGLIFAFIIVLAFLSFIAFLIWKDKTVEAFYSAMIGLAVLIANFIFRSRIFSSDRNGKNRDKT